Protein AF-A0A1V5VTD9-F1 (afdb_monomer_lite)

Foldseek 3Di:
DDPVVVVVVVVVVVVVVVVVPDDDDPPDPQQKAFAQEWEWAPPPLQFWFQDPPIDDDYDPVCLVPGIATAWQFWKWKDAVVDIDIWTQHKWDADPVRRTYGPSRDTDIDGAGQIKMATDADPQKDKSDPRIDTFGRDNGPDNPHRYDYIYIYRDDRDPTNDPPDVVVVVVVVVVVVVVVVVVVVVVVVVVVVD

Structure (mmCIF, N/CA/C/O backbone):
data_AF-A0A1V5VTD9-F1
#
_entry.id   AF-A0A1V5VTD9-F1
#
loop_
_atom_site.group_PDB
_atom_site.id
_atom_site.type_symbol
_atom_site.label_atom_id
_atom_site.label_alt_id
_atom_site.label_comp_id
_atom_site.label_asym_id
_atom_site.label_entity_id
_atom_site.label_seq_id
_atom_site.pdbx_PDB_ins_code
_atom_site.Cartn_x
_atom_site.Cartn_y
_atom_site.Cartn_z
_atom_site.occupancy
_atom_site.B_iso_or_equiv
_atom_site.auth_seq_id
_atom_site.auth_comp_id
_atom_site.auth_asym_id
_atom_site.auth_atom_id
_atom_site.pdbx_PDB_model_num
ATOM 1 N N . MET A 1 1 ? -21.792 22.660 38.853 1.00 54.62 1 MET A N 1
ATOM 2 C CA . MET A 1 1 ? -20.332 22.405 38.783 1.00 54.62 1 MET A CA 1
ATOM 3 C C . MET A 1 1 ? -19.612 23.713 39.060 1.00 54.62 1 MET A C 1
ATOM 5 O O . MET A 1 1 ? -20.058 24.726 38.541 1.00 54.62 1 MET A O 1
ATOM 9 N N . SER A 1 2 ? -18.575 23.732 39.905 1.00 71.00 2 SER A N 1
ATOM 10 C CA . SER A 1 2 ? -17.832 24.971 40.188 1.00 71.00 2 SER A CA 1
ATOM 11 C C . SER A 1 2 ? -17.018 25.408 38.962 1.00 71.00 2 SER A C 1
ATOM 13 O O . SER A 1 2 ? -16.536 24.563 38.205 1.00 71.00 2 SER A O 1
ATOM 15 N N . ARG A 1 3 ? -16.851 26.724 38.769 1.00 72.44 3 ARG A N 1
ATOM 16 C CA . ARG A 1 3 ? -16.114 27.342 37.644 1.00 72.44 3 ARG A CA 1
ATOM 17 C C . ARG A 1 3 ? -14.722 26.726 37.421 1.00 72.44 3 ARG A C 1
ATOM 19 O O . ARG A 1 3 ? -14.317 26.524 36.282 1.00 72.44 3 ARG A O 1
ATOM 26 N N . GLN A 1 4 ? -14.042 26.345 38.504 1.00 73.88 4 GLN A N 1
ATOM 27 C CA . GLN A 1 4 ? -12.740 25.667 38.477 1.00 73.88 4 GLN A CA 1
ATOM 28 C C . GLN A 1 4 ? -12.775 24.288 37.798 1.00 73.88 4 GLN A C 1
ATOM 30 O O . GLN A 1 4 ? -11.844 23.948 37.076 1.00 73.88 4 GLN A O 1
ATOM 35 N N . ARG A 1 5 ? -13.850 23.505 37.968 1.00 71.81 5 ARG A N 1
ATOM 36 C CA . ARG A 1 5 ? -13.971 22.173 37.345 1.00 71.81 5 ARG A CA 1
ATOM 37 C C . ARG A 1 5 ? -14.189 22.258 35.832 1.00 71.81 5 ARG A C 1
ATOM 39 O O . ARG A 1 5 ? -13.672 21.418 35.107 1.00 71.81 5 ARG A O 1
ATOM 46 N N . CYS A 1 6 ? -14.906 23.281 35.358 1.00 73.06 6 CYS A N 1
ATOM 47 C CA . CYS A 1 6 ? -15.047 23.550 33.921 1.00 73.06 6 CYS A CA 1
ATOM 48 C C . CYS A 1 6 ? -13.713 23.950 33.286 1.00 73.06 6 CYS A C 1
ATOM 50 O O . CYS A 1 6 ? -13.362 23.411 32.245 1.00 73.06 6 CYS A O 1
ATOM 52 N N . LEU A 1 7 ? -12.960 24.851 33.925 1.00 80.31 7 LEU A N 1
ATOM 53 C CA . LEU A 1 7 ? -11.652 25.296 33.434 1.00 80.31 7 LEU A CA 1
ATOM 54 C C . LEU A 1 7 ? -10.636 24.151 33.363 1.00 80.31 7 LEU A C 1
ATOM 56 O O . LEU A 1 7 ? -9.954 24.023 32.353 1.00 80.31 7 LEU A O 1
ATOM 60 N N . MET A 1 8 ? -10.583 23.279 34.378 1.00 77.06 8 MET A N 1
ATOM 61 C CA . MET A 1 8 ? -9.715 22.094 34.342 1.00 77.06 8 MET A CA 1
ATOM 62 C C . MET A 1 8 ? -10.086 21.132 33.211 1.00 77.06 8 MET A C 1
ATOM 64 O O . MET A 1 8 ? -9.195 20.647 32.524 1.00 77.06 8 MET A O 1
ATOM 68 N N . ALA A 1 9 ? -11.380 20.873 32.995 1.00 78.44 9 ALA A N 1
ATOM 69 C CA . ALA A 1 9 ? -11.832 19.992 31.918 1.00 78.44 9 ALA A CA 1
ATOM 70 C C . ALA A 1 9 ? -11.486 20.556 30.529 1.00 78.44 9 ALA A C 1
ATOM 72 O O . ALA A 1 9 ? -11.072 19.810 29.646 1.00 78.44 9 ALA A O 1
ATOM 73 N N . LEU A 1 10 ? -11.601 21.875 30.354 1.00 80.75 10 LEU A N 1
ATOM 74 C CA . LEU A 1 10 ? -11.268 22.563 29.106 1.00 80.75 10 LEU A CA 1
ATOM 75 C C . LEU A 1 10 ? -9.755 22.566 28.850 1.00 80.75 10 LEU A C 1
ATOM 77 O O . LEU A 1 10 ? -9.325 22.316 27.730 1.00 80.75 10 LEU A O 1
ATOM 81 N N . LEU A 1 11 ? -8.945 22.767 29.893 1.00 79.56 11 LEU A N 1
ATOM 82 C CA . LEU A 1 11 ? -7.487 22.683 29.800 1.00 79.56 11 LEU A CA 1
ATOM 83 C C . LEU A 1 11 ? -7.027 21.263 29.438 1.00 79.56 11 LEU A C 1
ATOM 85 O O . LEU A 1 11 ? -6.158 21.100 28.587 1.00 79.56 11 LEU A O 1
ATOM 89 N N . LEU A 1 12 ? -7.643 20.236 30.038 1.00 75.62 12 LEU A N 1
ATOM 90 C CA . LEU A 1 12 ? -7.364 18.834 29.715 1.00 75.62 12 LEU A CA 1
ATOM 91 C C . LEU A 1 12 ? -7.751 18.504 28.267 1.00 75.62 12 LEU A C 1
ATOM 93 O O . LEU A 1 12 ? -7.005 17.816 27.575 1.00 75.62 12 LEU A O 1
ATOM 97 N N . ALA A 1 13 ? -8.891 19.018 27.793 1.00 70.94 13 ALA A N 1
ATOM 98 C CA . ALA A 1 13 ? -9.328 18.860 26.408 1.00 70.94 13 ALA A CA 1
ATOM 99 C C . ALA A 1 13 ? -8.347 19.525 25.427 1.00 70.94 13 ALA A C 1
ATOM 101 O O . ALA A 1 13 ? -7.969 18.920 24.431 1.00 70.94 13 ALA A O 1
ATOM 102 N N . VAL A 1 14 ? -7.866 20.733 25.730 1.00 71.44 14 VAL A N 1
ATOM 103 C CA . VAL A 1 14 ? -6.877 21.436 24.894 1.00 71.44 14 VAL A CA 1
ATOM 104 C C . VAL A 1 14 ? -5.518 20.730 24.908 1.00 71.44 14 VAL A C 1
ATOM 106 O O . VAL A 1 14 ? -4.899 20.600 23.859 1.00 71.44 14 VAL A O 1
ATOM 109 N N . LEU A 1 15 ? -5.063 20.227 26.059 1.00 66.50 15 LEU A N 1
ATOM 110 C CA . LEU A 1 15 ? -3.808 19.472 26.164 1.00 66.50 15 LEU A CA 1
ATOM 111 C C . LEU A 1 15 ? -3.873 18.135 25.415 1.00 66.50 15 LEU A C 1
ATOM 113 O O . LEU A 1 15 ? -2.923 17.775 24.725 1.00 66.50 15 LEU A O 1
ATOM 117 N N . THR A 1 16 ? -4.999 17.425 25.499 1.00 60.50 16 THR A N 1
ATOM 118 C CA . THR A 1 16 ? -5.213 16.178 24.746 1.00 60.50 16 THR A CA 1
ATOM 119 C C . THR A 1 16 ? -5.312 16.436 23.242 1.00 60.50 16 THR A C 1
ATOM 121 O O . THR A 1 16 ? -4.669 15.729 22.472 1.00 60.50 16 THR A O 1
ATOM 124 N N . LEU A 1 17 ? -6.005 17.496 22.811 1.00 53.59 17 LEU A N 1
ATOM 125 C CA . LEU A 1 17 ? -6.015 17.947 21.412 1.00 53.59 17 LEU A CA 1
ATOM 126 C C . LEU A 1 17 ? -4.620 18.373 20.924 1.00 53.59 17 LEU A C 1
ATOM 128 O O . LEU A 1 17 ? -4.237 18.046 19.803 1.00 53.59 17 LEU A O 1
ATOM 132 N N . GLY A 1 18 ? -3.836 19.048 21.769 1.00 40.38 18 GLY A N 1
ATOM 133 C CA . GLY A 1 18 ? -2.465 19.461 21.464 1.00 40.38 18 GLY A CA 1
ATOM 134 C C . GLY A 1 18 ? -1.509 18.282 21.271 1.00 40.38 18 GLY A C 1
ATOM 135 O O . GLY A 1 18 ? -0.686 18.312 20.360 1.00 40.38 18 GLY A O 1
ATOM 136 N N . MET A 1 19 ? -1.659 17.211 22.059 1.00 45.47 19 MET A N 1
ATOM 137 C CA . MET A 1 19 ? -0.883 15.978 21.873 1.00 45.47 19 MET A CA 1
ATOM 138 C C . MET A 1 19 ? -1.268 15.208 20.602 1.00 45.47 19 MET A C 1
ATOM 140 O O . MET A 1 19 ? -0.422 14.525 20.038 1.00 45.47 19 MET A O 1
ATOM 144 N N . VAL A 1 20 ? -2.508 15.337 20.121 1.00 47.06 20 VAL A N 1
ATOM 145 C CA . VAL A 1 20 ? -2.945 14.736 18.846 1.00 47.06 20 VAL A CA 1
ATOM 146 C C . VAL A 1 20 ? -2.474 15.561 17.635 1.00 47.06 20 VAL A C 1
ATOM 148 O O . VAL A 1 20 ? -2.242 15.002 16.566 1.00 47.06 20 VAL A O 1
ATOM 151 N N . ALA A 1 21 ? -2.307 16.880 17.788 1.00 34.34 21 ALA A N 1
ATOM 152 C CA . ALA A 1 21 ? -1.931 17.789 16.700 1.00 34.34 21 ALA A CA 1
ATOM 153 C C . ALA A 1 21 ? -0.412 17.915 16.463 1.00 34.34 21 ALA A C 1
ATOM 155 O O . ALA A 1 21 ? 0.004 18.332 15.380 1.00 34.34 21 ALA A O 1
ATOM 156 N N . ALA A 1 22 ? 0.425 17.558 17.440 1.00 34.91 22 ALA A N 1
ATOM 157 C CA . ALA A 1 22 ? 1.877 17.579 17.290 1.00 34.91 22 ALA A CA 1
ATOM 158 C C . ALA A 1 22 ? 2.352 16.378 16.455 1.00 34.91 22 ALA A C 1
ATOM 160 O O . ALA A 1 22 ? 2.747 15.344 16.991 1.00 34.91 22 ALA A O 1
ATOM 161 N N . ARG A 1 23 ? 2.328 16.506 15.122 1.00 39.12 23 ARG A N 1
ATOM 162 C CA . ARG A 1 23 ? 3.116 15.611 14.262 1.00 39.12 23 ARG A CA 1
ATOM 163 C C . ARG A 1 23 ? 4.598 15.867 14.568 1.00 39.12 23 ARG A C 1
ATOM 165 O O . ARG A 1 23 ? 5.018 17.020 14.446 1.00 39.12 23 ARG A O 1
ATOM 172 N N . PRO A 1 24 ? 5.389 14.863 14.983 1.00 40.59 24 PRO A N 1
ATOM 173 C CA . PRO A 1 24 ? 6.825 15.060 15.116 1.00 40.59 24 PRO A CA 1
ATOM 174 C C . PRO A 1 24 ? 7.399 15.474 13.756 1.00 40.59 24 PRO A C 1
ATOM 176 O O . PRO A 1 24 ? 6.989 14.947 12.719 1.00 40.59 24 PRO A O 1
ATOM 179 N N . ALA A 1 25 ? 8.331 16.429 13.762 1.00 41.94 25 ALA A N 1
ATOM 180 C CA . ALA A 1 25 ? 9.182 16.673 12.606 1.00 41.94 25 ALA A CA 1
ATOM 181 C C . ALA A 1 25 ? 9.905 15.356 12.272 1.00 41.94 25 ALA A C 1
ATOM 183 O O . ALA A 1 25 ? 10.472 14.716 13.159 1.00 41.94 25 ALA A O 1
ATOM 184 N N . GLN A 1 26 ? 9.786 14.897 11.027 1.00 53.47 26 GLN A N 1
ATOM 185 C CA . GLN A 1 26 ? 10.330 13.616 10.575 1.00 53.47 26 GLN A CA 1
ATOM 186 C C . GLN A 1 26 ? 11.852 13.708 10.378 1.00 53.47 26 GLN A C 1
ATOM 188 O O . GLN A 1 26 ? 12.330 13.827 9.254 1.00 53.47 26 GLN A O 1
ATOM 193 N N . ASP A 1 27 ? 12.610 13.628 11.472 1.00 54.66 27 ASP A N 1
ATOM 194 C CA . ASP A 1 27 ? 14.067 13.447 11.451 1.00 54.66 27 ASP A CA 1
ATOM 195 C C . ASP A 1 27 ? 14.391 11.947 11.385 1.00 54.66 27 ASP A C 1
ATOM 197 O O . ASP A 1 27 ? 14.686 11.292 12.389 1.00 54.66 27 ASP A O 1
ATOM 201 N N . TRP A 1 28 ? 14.265 11.365 10.194 1.00 61.72 28 TRP A N 1
ATOM 202 C CA . TRP A 1 28 ? 14.593 9.958 9.977 1.00 61.72 28 TRP A CA 1
ATOM 203 C C . TRP A 1 28 ? 16.119 9.751 9.908 1.00 61.72 28 TRP A C 1
ATOM 205 O O . TRP A 1 28 ? 16.806 10.543 9.257 1.00 61.72 28 TRP A O 1
ATOM 215 N N . PRO A 1 29 ? 16.684 8.703 10.546 1.00 65.06 29 PRO A N 1
ATOM 216 C CA . PRO A 1 29 ? 18.105 8.393 10.418 1.00 65.06 29 PRO A CA 1
ATOM 217 C C . PRO A 1 29 ? 18.507 8.196 8.946 1.00 65.06 29 PRO A C 1
ATOM 219 O O . PRO A 1 29 ? 17.710 7.659 8.167 1.00 65.06 29 PRO A O 1
ATOM 222 N N . PRO A 1 30 ? 19.742 8.556 8.547 1.00 66.38 30 PRO A N 1
ATOM 223 C CA . PRO A 1 30 ? 20.251 8.238 7.216 1.00 66.38 30 PRO A CA 1
ATOM 224 C C . PRO A 1 30 ? 20.086 6.745 6.888 1.00 66.38 30 PRO A C 1
ATOM 226 O O . PRO A 1 30 ? 20.332 5.895 7.743 1.00 66.38 30 PRO A O 1
ATOM 229 N N . GLY A 1 31 ? 19.669 6.425 5.658 1.00 69.50 31 GLY A N 1
ATOM 230 C CA . GLY A 1 31 ? 19.434 5.040 5.221 1.00 69.50 31 GLY A CA 1
ATOM 231 C C . GLY A 1 31 ? 18.073 4.457 5.624 1.00 69.50 31 GLY A C 1
ATOM 232 O O . GLY A 1 31 ? 17.901 3.236 5.635 1.00 69.50 31 GLY A O 1
ATOM 233 N N . THR A 1 32 ? 17.106 5.313 5.968 1.00 73.31 32 THR A N 1
ATOM 234 C CA . THR A 1 32 ? 15.709 4.918 6.184 1.00 73.31 32 THR A CA 1
ATOM 235 C C . THR A 1 32 ? 14.772 5.648 5.225 1.00 73.31 32 THR A C 1
ATOM 237 O O . THR A 1 32 ? 15.043 6.777 4.816 1.00 73.31 32 THR A O 1
ATOM 240 N N . ALA A 1 33 ? 13.669 4.997 4.855 1.00 74.19 33 ALA A N 1
ATOM 241 C CA . ALA A 1 33 ? 12.637 5.575 4.002 1.00 74.19 33 ALA A CA 1
ATOM 242 C C . ALA A 1 33 ? 11.243 5.116 4.437 1.00 74.19 33 ALA A C 1
ATOM 244 O O . ALA A 1 33 ? 11.065 4.022 4.975 1.00 74.19 33 ALA A O 1
ATOM 245 N N . ILE A 1 34 ? 10.243 5.954 4.179 1.00 75.25 34 ILE A N 1
ATOM 246 C CA . ILE A 1 34 ? 8.836 5.579 4.331 1.00 75.25 34 ILE A CA 1
ATOM 247 C C . ILE A 1 34 ? 8.479 4.681 3.148 1.00 75.25 34 ILE A C 1
ATOM 249 O O . ILE A 1 34 ? 8.754 5.038 2.003 1.00 75.25 34 ILE A O 1
ATOM 253 N N . LEU A 1 35 ? 7.875 3.523 3.408 1.00 75.56 35 LEU A N 1
ATOM 254 C CA . LEU A 1 35 ? 7.275 2.709 2.354 1.00 75.56 35 LEU A CA 1
ATOM 255 C C . LEU A 1 35 ? 5.945 3.321 1.917 1.00 75.56 35 LEU A C 1
ATOM 257 O O . LEU A 1 35 ? 5.039 3.448 2.734 1.00 75.56 35 LEU A O 1
ATOM 261 N N . HIS A 1 36 ? 5.803 3.636 0.633 1.00 73.88 36 HIS A N 1
ATOM 262 C CA . HIS A 1 36 ? 4.548 4.127 0.073 1.00 73.88 36 HIS A CA 1
ATOM 263 C C . HIS A 1 36 ? 3.785 2.945 -0.529 1.00 73.88 36 HIS A C 1
ATOM 265 O O . HIS A 1 36 ? 4.191 2.346 -1.529 1.00 73.88 36 HIS A O 1
ATOM 271 N N . GLY A 1 37 ? 2.696 2.553 0.132 1.00 66.25 37 GLY A N 1
ATOM 272 C CA . GLY A 1 37 ? 1.822 1.473 -0.314 1.00 66.25 37 GLY A CA 1
ATOM 273 C C . GLY A 1 37 ? 0.630 2.031 -1.080 1.00 66.25 37 GLY A C 1
ATOM 274 O O . GLY A 1 37 ? -0.358 2.437 -0.467 1.00 66.25 37 GLY A O 1
ATOM 275 N N . PHE A 1 38 ? 0.699 2.022 -2.410 1.00 77.31 38 PHE A N 1
ATOM 276 C CA . PHE A 1 38 ? -0.421 2.423 -3.255 1.00 77.31 38 PHE A CA 1
ATOM 277 C C . PHE A 1 38 ? -1.273 1.208 -3.581 1.00 77.31 38 PHE A C 1
ATOM 279 O O . PHE A 1 38 ? -0.783 0.221 -4.127 1.00 77.31 38 PHE A O 1
ATOM 286 N N . VAL A 1 39 ? -2.564 1.286 -3.280 1.00 84.00 39 VAL A N 1
ATOM 287 C CA . VAL A 1 39 ? -3.538 0.300 -3.743 1.00 84.00 39 VAL A CA 1
ATOM 288 C C . VAL A 1 39 ? -4.579 1.048 -4.555 1.00 84.00 39 VAL A C 1
ATOM 290 O O . VAL A 1 39 ? -5.112 2.042 -4.071 1.00 84.00 39 VAL A O 1
ATOM 293 N N . PHE A 1 40 ? -4.861 0.614 -5.778 1.00 85.56 40 PHE A N 1
ATOM 294 C CA . PHE A 1 40 ? -5.779 1.305 -6.683 1.00 85.56 40 PHE A CA 1
ATOM 295 C C . PHE A 1 40 ? -6.867 0.381 -7.218 1.00 85.56 40 PHE A C 1
ATOM 297 O O . PHE A 1 40 ? -6.711 -0.842 -7.260 1.00 85.56 40 PHE A O 1
ATOM 304 N N . HIS A 1 41 ? -7.996 0.982 -7.593 1.00 87.56 41 HIS A N 1
ATOM 305 C CA . HIS A 1 41 ? -9.061 0.293 -8.300 1.00 87.56 41 HIS A CA 1
ATOM 306 C C . HIS A 1 41 ? -8.729 0.241 -9.777 1.00 87.56 41 HIS A C 1
ATOM 308 O O . HIS A 1 41 ? -8.903 1.221 -10.493 1.00 87.56 41 HIS A O 1
ATOM 314 N N . ASP A 1 42 ? -8.273 -0.929 -10.198 1.00 89.38 42 ASP A N 1
ATOM 315 C CA . ASP A 1 42 ? -7.961 -1.233 -11.579 1.00 89.38 42 ASP A CA 1
ATOM 316 C C . ASP A 1 42 ? -9.267 -1.509 -12.339 1.00 89.38 42 ASP A C 1
ATOM 318 O O . ASP A 1 42 ? -9.834 -2.613 -12.308 1.00 89.38 42 ASP A O 1
ATOM 322 N N . LEU A 1 43 ? -9.807 -0.450 -12.941 1.00 87.12 43 LEU A N 1
ATOM 323 C CA . LEU A 1 43 ? -11.115 -0.460 -13.588 1.00 87.12 43 LEU A CA 1
ATOM 324 C C . LEU A 1 43 ? -11.052 -1.190 -14.931 1.00 87.12 43 LEU A C 1
ATOM 326 O O . LEU A 1 43 ? -12.035 -1.825 -15.332 1.00 87.12 43 LEU A O 1
ATOM 330 N N . ASN A 1 44 ? -9.909 -1.112 -15.615 1.00 89.19 44 ASN A N 1
ATOM 331 C CA . ASN A 1 44 ? -9.703 -1.715 -16.929 1.00 89.19 44 ASN A CA 1
ATOM 332 C C . ASN A 1 44 ? -9.049 -3.117 -16.851 1.00 89.19 44 ASN A C 1
ATOM 334 O O . ASN A 1 44 ? -9.201 -3.911 -17.782 1.00 89.19 44 ASN A O 1
ATOM 338 N N . GLY A 1 45 ? -8.442 -3.471 -15.716 1.00 90.38 45 GLY A N 1
ATOM 339 C CA . GLY A 1 45 ? -7.808 -4.758 -15.440 1.00 90.38 45 GLY A CA 1
ATOM 340 C C . GLY A 1 45 ? -6.405 -4.917 -16.029 1.00 90.38 45 GLY A C 1
ATOM 341 O O . GLY A 1 45 ? -5.996 -6.059 -16.245 1.00 90.38 45 GLY A O 1
ATOM 342 N N . ASP A 1 46 ? -5.707 -3.829 -16.356 1.00 91.44 46 ASP A N 1
ATOM 343 C CA . ASP A 1 46 ? -4.405 -3.868 -17.033 1.00 91.44 46 ASP A CA 1
ATOM 344 C C . ASP A 1 46 ? -3.195 -3.859 -16.080 1.00 91.44 46 ASP A C 1
ATOM 346 O O . ASP A 1 46 ? -2.046 -3.950 -16.530 1.00 91.44 46 ASP A O 1
ATOM 350 N N . GLY A 1 47 ? -3.442 -3.788 -14.769 1.00 90.00 47 GLY A N 1
ATOM 351 C CA . GLY A 1 47 ? -2.416 -3.757 -13.733 1.00 90.00 47 GLY A CA 1
ATOM 352 C C . GLY A 1 47 ? -1.637 -2.443 -13.678 1.00 90.00 47 GLY A C 1
ATOM 353 O O . GLY A 1 47 ? -0.576 -2.395 -13.047 1.00 90.00 47 GLY A O 1
ATOM 354 N N . LYS A 1 48 ? -2.121 -1.380 -14.325 1.00 89.81 48 LYS A N 1
ATOM 355 C CA . LYS A 1 48 ? -1.503 -0.058 -14.321 1.00 89.81 48 LYS A CA 1
ATOM 356 C C . LYS A 1 48 ? -2.456 0.968 -13.752 1.00 89.81 48 LYS A C 1
ATOM 358 O O . LYS A 1 48 ? -3.631 0.998 -14.073 1.00 89.81 48 LYS A O 1
ATOM 363 N N . TRP A 1 49 ? -1.913 1.853 -12.931 1.00 86.25 49 TRP A N 1
ATOM 364 C CA . TRP A 1 49 ? -2.719 2.879 -12.300 1.00 86.25 49 TRP A CA 1
ATOM 365 C C . TRP A 1 49 ? -2.851 4.095 -13.214 1.00 86.25 49 TRP A C 1
ATOM 367 O O . TRP A 1 49 ? -1.878 4.827 -13.428 1.00 86.25 49 TRP A O 1
ATOM 377 N N . ASN A 1 50 ? -4.053 4.325 -13.740 1.00 87.12 50 ASN A N 1
ATOM 378 C CA . ASN A 1 50 ? -4.370 5.504 -14.547 1.00 87.12 50 ASN A CA 1
ATOM 379 C C . ASN A 1 50 ? -4.584 6.726 -13.637 1.00 87.12 50 ASN A C 1
ATOM 381 O O . ASN A 1 50 ? -5.711 7.136 -13.371 1.00 87.12 50 ASN A O 1
ATOM 385 N N . HIS A 1 51 ? -3.494 7.291 -13.116 1.00 81.62 51 HIS A N 1
ATOM 386 C CA . HIS A 1 51 ? -3.491 8.413 -12.170 1.00 81.62 51 HIS A CA 1
ATOM 387 C C . HIS A 1 51 ? -2.183 9.220 -12.289 1.00 81.62 51 HIS A C 1
ATOM 389 O O . HIS A 1 51 ? -1.170 8.630 -12.664 1.00 81.62 51 HIS A O 1
ATOM 395 N N . PRO A 1 52 ? -2.135 10.530 -11.961 1.00 77.81 52 PRO A N 1
ATOM 396 C CA . PRO A 1 52 ? -0.915 11.345 -12.075 1.00 77.81 52 PRO A CA 1
ATOM 397 C C . PRO A 1 52 ? 0.342 10.772 -11.406 1.00 77.81 52 PRO A C 1
ATOM 399 O O . PRO A 1 52 ? 1.448 11.025 -11.870 1.00 77.81 52 PRO A O 1
ATOM 402 N N . ASN A 1 53 ? 0.163 9.978 -10.348 1.00 73.62 53 ASN A N 1
ATOM 403 C CA . ASN A 1 53 ? 1.243 9.306 -9.610 1.00 73.62 53 ASN A CA 1
ATOM 404 C C . ASN A 1 53 ? 1.412 7.820 -9.994 1.00 73.62 53 ASN A C 1
ATOM 406 O O . ASN A 1 53 ? 2.145 7.088 -9.334 1.00 73.62 53 ASN A O 1
ATOM 410 N N . GLY A 1 54 ? 0.674 7.351 -10.999 1.00 77.19 54 GLY A N 1
ATOM 411 C CA . GLY A 1 54 ? 0.637 5.964 -11.441 1.00 77.19 54 GLY A CA 1
ATOM 412 C C . GLY A 1 54 ? 1.547 5.674 -12.635 1.00 77.19 54 GLY A C 1
ATOM 413 O O . GLY A 1 54 ? 2.265 6.532 -13.142 1.00 77.19 54 GLY A O 1
ATOM 414 N N . ASN A 1 55 ? 1.513 4.422 -13.088 1.00 80.38 55 ASN A N 1
ATOM 415 C CA . ASN A 1 55 ? 2.289 3.900 -14.219 1.00 80.38 55 ASN A CA 1
ATOM 416 C C . ASN A 1 55 ? 1.432 3.633 -15.476 1.00 80.38 55 ASN A C 1
ATOM 418 O O . ASN A 1 55 ? 1.926 3.057 -16.451 1.00 80.38 55 ASN A O 1
ATOM 422 N N . GLY A 1 56 ? 0.148 3.997 -15.440 1.00 82.12 56 GLY A N 1
ATOM 423 C CA . GLY A 1 56 ? -0.800 3.845 -16.541 1.00 82.12 56 GLY A CA 1
ATOM 424 C C . GLY A 1 56 ? -0.890 5.077 -17.445 1.00 82.12 56 GLY A C 1
ATOM 425 O O . GLY A 1 56 ? -0.388 6.149 -17.101 1.00 82.12 56 GLY A O 1
ATOM 426 N N . PRO A 1 57 ? -1.499 4.948 -18.636 1.00 83.25 57 PRO A N 1
ATOM 427 C CA . PRO A 1 57 ? -1.815 6.095 -19.480 1.00 83.25 57 PRO A CA 1
ATOM 428 C C . PRO A 1 57 ? -2.763 7.066 -18.761 1.00 83.25 57 PRO A C 1
ATOM 430 O O . PRO A 1 57 ? -3.857 6.697 -18.346 1.00 83.25 57 PRO A O 1
ATOM 433 N N . ILE A 1 58 ? -2.369 8.339 -18.669 1.00 82.69 58 ILE A N 1
ATOM 434 C CA . ILE A 1 58 ? -3.194 9.384 -18.054 1.00 82.69 58 ILE A CA 1
ATOM 435 C C . ILE A 1 58 ? -3.622 10.442 -19.062 1.00 82.69 58 ILE A C 1
ATOM 437 O O . ILE A 1 58 ? -2.862 10.835 -19.947 1.00 82.69 58 ILE A O 1
ATOM 441 N N . ALA A 1 59 ? -4.834 10.958 -18.870 1.00 82.62 59 ALA A N 1
ATOM 442 C CA . ALA A 1 59 ? -5.272 12.231 -19.422 1.00 82.62 59 ALA A CA 1
ATOM 443 C C . ALA A 1 59 ? -5.309 13.257 -18.271 1.00 82.62 59 ALA A C 1
ATOM 445 O O . ALA A 1 59 ? -6.285 13.287 -17.519 1.00 82.62 59 ALA A O 1
ATOM 446 N N . PRO A 1 60 ? -4.268 14.097 -18.090 1.00 76.69 60 PRO A N 1
ATOM 447 C CA . PRO A 1 60 ? -4.178 15.015 -16.946 1.00 76.69 60 PRO A CA 1
ATOM 448 C C . PRO A 1 60 ? -5.316 16.041 -16.880 1.00 76.69 60 PRO A C 1
ATOM 450 O O . PRO A 1 60 ? -5.612 16.585 -15.826 1.00 76.69 60 PRO A O 1
ATOM 453 N N . THR A 1 61 ? -5.963 16.308 -18.012 1.00 80.25 61 THR A N 1
ATOM 454 C CA . THR A 1 61 ? -7.086 17.244 -18.130 1.00 80.25 61 THR A CA 1
ATOM 455 C C . THR A 1 61 ? -8.449 16.604 -17.860 1.00 80.25 61 THR A C 1
ATOM 457 O O . THR A 1 61 ? -9.460 17.290 -17.983 1.00 80.25 61 THR A O 1
ATOM 460 N N . LYS A 1 62 ? -8.489 15.305 -17.534 1.00 79.25 62 LYS A N 1
ATOM 461 C CA . LYS A 1 62 ? -9.716 14.521 -17.338 1.00 79.25 62 LYS A CA 1
ATOM 462 C C . LYS A 1 62 ? -9.679 13.727 -16.027 1.00 79.25 62 LYS A C 1
ATOM 464 O O . LYS A 1 62 ? -9.547 12.498 -16.068 1.00 79.25 62 LYS A O 1
ATOM 469 N N . PRO A 1 63 ? -9.748 14.398 -14.864 1.00 76.56 63 PRO A N 1
ATOM 470 C CA . PRO A 1 63 ? -9.684 13.741 -13.557 1.00 76.56 63 PRO A CA 1
ATOM 471 C C . PRO A 1 63 ? -10.796 12.709 -13.327 1.00 76.56 63 PRO A C 1
ATOM 473 O O . PRO A 1 63 ? -10.593 11.728 -12.619 1.00 76.56 63 PRO A O 1
ATOM 476 N N . GLU A 1 64 ? -11.939 12.849 -13.998 1.00 76.00 64 GLU A N 1
ATOM 477 C CA . GLU A 1 64 ? -13.046 11.890 -13.975 1.00 76.00 64 GLU A CA 1
ATOM 478 C C . GLU A 1 64 ? -12.703 10.518 -14.577 1.00 76.00 64 GLU A C 1
ATOM 480 O O . GLU A 1 64 ? -13.425 9.546 -14.358 1.00 76.00 64 GLU A O 1
ATOM 485 N N . THR A 1 65 ? -11.617 10.437 -15.351 1.00 77.56 65 THR A N 1
ATOM 486 C CA . THR A 1 65 ? -11.119 9.186 -15.942 1.00 77.56 65 THR A CA 1
ATOM 487 C C . THR A 1 65 ? -10.041 8.517 -15.101 1.00 77.56 65 THR A C 1
ATOM 489 O O . THR A 1 65 ? -9.589 7.428 -15.453 1.00 77.56 65 THR A O 1
ATOM 492 N N . TRP A 1 66 ? -9.612 9.158 -14.012 1.00 83.50 66 TRP A N 1
ATOM 493 C CA . TRP A 1 66 ? -8.559 8.620 -13.169 1.00 83.50 66 TRP A CA 1
ATOM 494 C C . TRP A 1 66 ? -9.082 7.495 -12.289 1.00 83.50 66 TRP A C 1
ATOM 496 O O . TRP A 1 66 ? -10.209 7.514 -11.787 1.00 83.50 66 TRP A O 1
ATOM 506 N N . GLU A 1 67 ? -8.225 6.510 -12.073 1.00 85.25 67 GLU A N 1
ATOM 507 C CA . GLU A 1 67 ? -8.542 5.37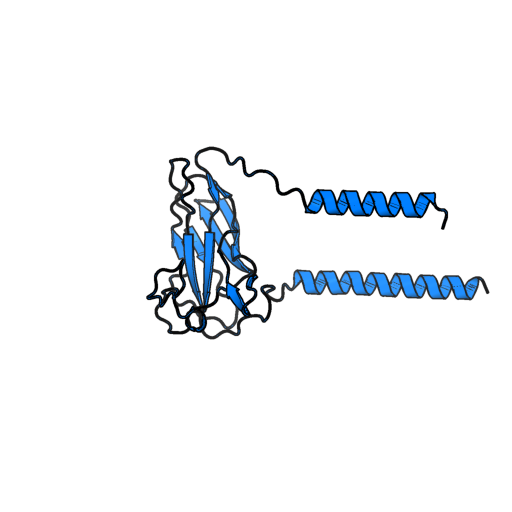7 -11.225 1.00 85.25 67 GLU A CA 1
ATOM 508 C C . GLU A 1 67 ? -8.382 5.738 -9.746 1.00 85.25 67 GLU A C 1
ATOM 510 O O . GLU A 1 67 ? -7.341 6.261 -9.334 1.00 85.25 67 GLU A O 1
ATOM 515 N N . PRO A 1 68 ? -9.397 5.459 -8.913 1.00 81.12 68 PRO A N 1
ATOM 516 C CA . PRO A 1 68 ? -9.360 5.825 -7.508 1.00 81.12 68 PRO A CA 1
ATOM 517 C C . PRO A 1 68 ? -8.444 4.898 -6.701 1.00 81.12 68 PRO A C 1
ATOM 519 O O . PRO A 1 68 ? -8.336 3.703 -6.972 1.00 81.12 68 PRO A O 1
ATOM 522 N N . GLY A 1 69 ? -7.852 5.439 -5.636 1.00 79.06 69 GLY A N 1
ATOM 523 C CA . GLY A 1 69 ? -7.122 4.661 -4.632 1.00 79.06 69 GLY A CA 1
ATOM 524 C C . GLY A 1 69 ? -8.042 3.929 -3.641 1.00 79.06 69 GLY A C 1
ATOM 525 O O . GLY A 1 69 ? -9.123 4.416 -3.291 1.00 79.06 69 GLY A O 1
ATOM 526 N N . PHE A 1 70 ? -7.589 2.782 -3.135 1.00 77.44 70 PHE A N 1
ATOM 527 C CA . PHE A 1 70 ? -8.127 2.123 -1.948 1.00 77.44 70 PHE A CA 1
ATOM 528 C C . PHE A 1 70 ? -7.339 2.537 -0.713 1.00 77.44 70 PHE A C 1
ATOM 530 O O . PHE A 1 70 ? -6.117 2.401 -0.673 1.00 77.44 70 PHE A O 1
ATOM 537 N N . GLY A 1 71 ? -8.060 2.949 0.328 1.00 75.06 71 GLY A N 1
ATOM 538 C CA . GLY A 1 71 ? -7.471 3.166 1.642 1.00 75.06 71 GLY A CA 1
ATOM 539 C C . GLY A 1 71 ? -7.731 2.039 2.619 1.00 75.06 71 GLY A C 1
ATOM 540 O O . GLY A 1 71 ? -8.707 1.305 2.472 1.00 75.06 71 GLY A O 1
ATOM 541 N N . GLY A 1 72 ? -6.855 1.918 3.615 1.00 72.38 72 GLY A N 1
ATOM 542 C CA . GLY A 1 72 ? -6.964 0.942 4.695 1.00 72.38 72 GLY A CA 1
ATOM 543 C C . GLY A 1 72 ? -6.710 -0.505 4.272 1.00 72.38 72 GLY A C 1
ATOM 544 O O . GLY A 1 72 ? -7.094 -1.419 5.000 1.00 72.38 72 GLY A O 1
ATOM 545 N N . VAL A 1 73 ? -6.093 -0.736 3.111 1.00 80.12 73 VAL A N 1
ATOM 546 C CA . VAL A 1 73 ? -5.779 -2.085 2.631 1.00 80.12 73 VAL A CA 1
ATOM 547 C C . VAL A 1 73 ? -4.497 -2.571 3.286 1.00 80.12 73 VAL A C 1
ATOM 549 O O . VAL A 1 73 ? -3.460 -1.920 3.212 1.00 80.12 73 VAL A O 1
ATOM 552 N N . TYR A 1 74 ? -4.587 -3.724 3.936 1.00 83.38 74 TYR A N 1
ATOM 553 C CA . TYR A 1 74 ? -3.506 -4.328 4.703 1.00 83.38 74 TYR A CA 1
ATOM 554 C C . TYR A 1 74 ? -2.419 -4.942 3.801 1.00 83.38 74 TYR A C 1
ATOM 556 O O . TYR A 1 74 ? -2.709 -5.669 2.848 1.00 83.38 74 TYR A O 1
ATOM 564 N N . PHE A 1 75 ? -1.155 -4.691 4.143 1.00 86.06 75 PHE A N 1
ATOM 565 C CA . PHE A 1 75 ? 0.017 -5.338 3.556 1.00 86.06 75 PHE A CA 1
ATOM 566 C C . PHE A 1 75 ? 1.069 -5.651 4.631 1.00 86.06 75 PHE A C 1
ATOM 568 O O . PHE A 1 75 ? 1.094 -5.053 5.708 1.00 86.06 75 PHE A O 1
ATOM 575 N N . THR A 1 76 ? 1.973 -6.579 4.332 1.00 89.12 76 THR A N 1
ATOM 576 C CA . THR A 1 76 ? 3.143 -6.885 5.169 1.00 89.12 76 THR A CA 1
ATOM 577 C C . THR A 1 76 ? 4.422 -6.624 4.402 1.00 89.12 76 THR A C 1
ATOM 579 O O . THR A 1 76 ? 4.539 -7.077 3.269 1.00 89.12 76 THR A O 1
ATOM 582 N N . ALA A 1 77 ? 5.391 -5.949 5.012 1.00 87.75 77 ALA A N 1
ATOM 583 C CA . ALA A 1 77 ? 6.743 -5.833 4.478 1.00 87.75 77 ALA A CA 1
ATOM 584 C C . ALA A 1 77 ? 7.685 -6.715 5.303 1.00 87.75 77 ALA A C 1
ATOM 586 O O . ALA A 1 77 ? 7.732 -6.577 6.524 1.00 87.75 77 ALA A O 1
ATOM 587 N N . SER A 1 78 ? 8.420 -7.613 4.648 1.00 90.00 78 SER A N 1
ATOM 588 C CA . SER A 1 78 ? 9.337 -8.556 5.296 1.00 90.00 78 SER A CA 1
ATOM 589 C C . SER A 1 78 ? 10.762 -8.466 4.752 1.00 90.00 78 SER A C 1
ATOM 591 O O . SER A 1 78 ? 10.969 -8.306 3.547 1.00 90.00 78 SER A O 1
ATOM 593 N N . CYS A 1 79 ? 11.732 -8.630 5.645 1.00 88.62 79 CYS A N 1
ATOM 594 C CA . CYS A 1 79 ? 13.172 -8.621 5.413 1.00 88.62 79 CYS A CA 1
ATOM 595 C C . CYS A 1 79 ? 13.787 -9.731 6.285 1.00 88.62 79 CYS A C 1
ATOM 597 O O . CYS A 1 79 ? 13.876 -9.588 7.505 1.00 88.62 79 CYS A O 1
ATOM 599 N N . GLY A 1 80 ? 14.159 -10.866 5.681 1.00 87.56 80 GLY A N 1
ATOM 600 C CA . GLY A 1 80 ? 14.558 -12.059 6.441 1.00 87.56 80 GLY A CA 1
ATOM 601 C C . GLY A 1 80 ? 13.459 -12.498 7.418 1.00 87.56 80 GLY A C 1
ATOM 602 O O . GLY A 1 80 ? 12.304 -12.636 7.020 1.00 87.56 80 GLY A O 1
ATOM 603 N N . ASP A 1 81 ? 13.816 -12.658 8.694 1.00 88.00 81 ASP A N 1
ATOM 604 C CA . ASP A 1 81 ? 12.884 -13.028 9.773 1.00 88.00 81 ASP A CA 1
ATOM 605 C C . ASP A 1 81 ? 12.081 -11.837 10.330 1.00 88.00 81 ASP A C 1
ATOM 607 O O . ASP A 1 81 ? 11.176 -12.012 11.148 1.00 88.00 81 ASP A O 1
ATOM 611 N N . PHE A 1 82 ? 12.401 -10.609 9.912 1.00 85.31 82 PHE A N 1
ATOM 612 C CA . PHE A 1 82 ? 11.705 -9.412 10.363 1.00 85.31 82 PHE A CA 1
ATOM 613 C C . PHE A 1 82 ? 10.518 -9.093 9.450 1.00 85.31 82 PHE A C 1
ATOM 615 O O . PHE A 1 82 ? 10.634 -9.113 8.224 1.00 85.31 82 PHE A O 1
ATOM 622 N N . SER A 1 83 ? 9.373 -8.752 10.043 1.00 86.81 83 SER A N 1
ATOM 623 C CA . SER A 1 83 ? 8.166 -8.366 9.311 1.00 86.81 83 SER A CA 1
ATOM 624 C C . SER A 1 83 ? 7.432 -7.240 10.024 1.00 86.81 83 SER A C 1
ATOM 626 O O . SER A 1 83 ? 7.278 -7.257 11.244 1.00 86.81 83 SER A O 1
ATOM 628 N N . VAL A 1 84 ? 6.915 -6.292 9.247 1.00 85.44 84 VAL A N 1
ATOM 629 C CA . VAL A 1 84 ? 6.071 -5.194 9.723 1.00 85.44 84 VAL A CA 1
ATOM 630 C C . VAL A 1 84 ? 4.762 -5.148 8.956 1.00 85.44 84 VAL A C 1
ATOM 632 O O . VAL A 1 84 ? 4.682 -5.494 7.777 1.00 85.44 84 VAL A O 1
ATOM 635 N N . VAL A 1 85 ? 3.722 -4.708 9.652 1.00 83.12 85 VAL A N 1
ATOM 636 C CA . VAL A 1 85 ? 2.387 -4.507 9.098 1.00 83.12 85 VAL A CA 1
ATOM 637 C C . VAL A 1 85 ? 2.244 -3.053 8.663 1.00 83.12 85 VAL A C 1
ATOM 639 O O . VAL A 1 85 ? 2.598 -2.143 9.412 1.00 83.12 85 VAL A O 1
ATOM 642 N N . GLY A 1 86 ? 1.696 -2.842 7.470 1.00 77.69 86 GLY A N 1
ATOM 643 C CA . GLY A 1 86 ? 1.298 -1.535 6.966 1.00 77.69 86 GLY A CA 1
ATOM 644 C C . GLY A 1 86 ? -0.117 -1.555 6.397 1.00 77.69 86 GLY A C 1
ATOM 645 O O . GLY A 1 86 ? -0.723 -2.611 6.201 1.00 77.69 86 GLY A O 1
ATOM 646 N N . TYR A 1 87 ? -0.646 -0.362 6.152 1.00 78.06 87 TYR A N 1
ATOM 647 C CA . TYR A 1 87 ? -1.948 -0.161 5.528 1.00 78.06 87 TYR A CA 1
ATOM 648 C C . TYR A 1 87 ? -1.824 0.912 4.458 1.00 78.06 87 TYR A C 1
ATOM 650 O O . TYR A 1 87 ? -1.091 1.879 4.657 1.00 78.06 87 TYR A O 1
ATOM 658 N N . SER A 1 88 ? -2.547 0.759 3.348 1.00 75.94 88 SER A N 1
ATOM 659 C CA . SER A 1 88 ? -2.667 1.836 2.369 1.00 75.94 88 SER A CA 1
ATOM 660 C C . SER A 1 88 ? -3.338 3.052 3.008 1.00 75.94 88 SER A C 1
ATOM 662 O O . SER A 1 88 ? -4.205 2.919 3.881 1.00 75.94 88 SER A O 1
ATOM 664 N N . GLU A 1 89 ? -2.926 4.244 2.589 1.00 69.81 89 GLU A N 1
ATOM 665 C CA . GLU A 1 89 ? -3.424 5.496 3.154 1.00 69.81 89 GLU A CA 1
ATOM 666 C C . GLU A 1 89 ? -4.956 5.596 3.081 1.00 69.81 89 GLU A C 1
ATOM 668 O O . GLU A 1 89 ? -5.534 5.240 2.054 1.00 69.81 89 GLU A O 1
ATOM 673 N N . PRO A 1 90 ? -5.637 6.127 4.117 1.00 65.25 90 PRO A N 1
ATOM 674 C CA . PRO A 1 90 ? -7.062 6.416 4.046 1.00 65.25 90 PRO A CA 1
ATOM 675 C C . PRO A 1 90 ? -7.446 7.185 2.775 1.00 65.25 90 PRO A C 1
ATOM 677 O O . PRO A 1 90 ? -6.899 8.240 2.466 1.00 65.25 90 PRO A O 1
ATOM 680 N N . ARG A 1 91 ? -8.455 6.677 2.065 1.00 66.44 91 ARG A N 1
ATOM 681 C CA . ARG A 1 91 ? -9.032 7.347 0.896 1.00 66.44 91 ARG A CA 1
ATOM 682 C C . ARG A 1 91 ? -9.536 8.735 1.304 1.00 66.44 91 ARG A C 1
ATOM 684 O O . ARG A 1 91 ? -10.470 8.832 2.106 1.00 66.44 91 ARG A O 1
ATOM 691 N N . SER A 1 92 ? -8.939 9.765 0.720 1.00 63.47 92 SER A N 1
ATOM 692 C CA . SER A 1 92 ? -9.334 11.166 0.851 1.00 63.47 92 SER A CA 1
ATOM 693 C C . SER A 1 92 ? -10.179 11.591 -0.348 1.00 63.47 92 SER A C 1
ATOM 695 O O . SER A 1 92 ? -10.175 10.926 -1.386 1.00 63.47 92 SER A O 1
ATOM 697 N N . VAL A 1 93 ? -10.947 12.668 -0.187 1.00 65.31 93 VAL A N 1
ATOM 698 C CA . VAL A 1 93 ? -11.790 13.249 -1.240 1.00 65.31 93 VAL A CA 1
ATOM 699 C C . VAL A 1 93 ? -11.408 14.719 -1.388 1.00 65.31 93 VAL A C 1
ATOM 701 O O . VAL A 1 93 ? -11.339 15.413 -0.374 1.00 65.31 93 VAL A O 1
ATOM 704 N N . ASP A 1 94 ? -11.124 15.180 -2.609 1.00 58.00 94 ASP A N 1
ATOM 705 C CA . ASP A 1 94 ? -10.862 16.602 -2.867 1.00 58.00 94 ASP A CA 1
ATOM 706 C C . ASP A 1 94 ? -12.164 17.426 -2.870 1.00 58.00 94 ASP A C 1
ATOM 708 O O . ASP A 1 94 ? -13.275 16.905 -2.738 1.00 58.00 94 ASP A O 1
ATOM 712 N N . GLU A 1 95 ? -12.026 18.742 -3.032 1.00 46.88 95 GLU A N 1
ATOM 713 C CA . GLU A 1 95 ? -13.151 19.681 -3.124 1.00 46.88 95 GLU A CA 1
ATOM 714 C C . GLU A 1 95 ? -14.078 19.433 -4.333 1.00 46.88 95 GLU A C 1
ATOM 716 O O . GLU A 1 95 ? -15.207 19.925 -4.351 1.00 46.88 95 GLU A O 1
ATOM 721 N N . TYR A 1 96 ? -13.637 18.633 -5.309 1.00 54.28 96 TYR A N 1
ATOM 722 C CA . TYR A 1 96 ? -14.372 18.279 -6.524 1.00 54.28 96 TYR A CA 1
ATOM 723 C C . TYR A 1 96 ? -15.010 16.882 -6.452 1.00 54.28 96 TYR A C 1
ATOM 725 O O . TYR A 1 96 ? -15.690 16.463 -7.388 1.00 54.28 96 TYR A O 1
ATOM 733 N N . GLY A 1 97 ? -14.846 16.162 -5.336 1.00 53.59 97 GLY A N 1
ATOM 734 C CA . GLY A 1 97 ? -15.406 14.826 -5.143 1.00 53.59 97 GLY A CA 1
ATOM 735 C C . GLY A 1 97 ? -14.543 13.689 -5.700 1.00 53.59 97 GLY A C 1
ATOM 736 O O . GLY A 1 97 ? -14.966 12.529 -5.636 1.00 53.59 97 GLY A O 1
ATOM 737 N N . HIS A 1 98 ? -13.345 13.975 -6.218 1.00 56.22 98 HIS A N 1
ATOM 738 C CA . HIS A 1 98 ? -12.413 12.941 -6.656 1.00 56.22 98 HIS A CA 1
ATOM 739 C C . HIS A 1 98 ? -11.763 12.289 -5.452 1.00 56.22 98 HIS A C 1
ATOM 741 O O . HIS A 1 98 ? -11.402 12.945 -4.476 1.00 56.22 98 HIS A O 1
ATOM 747 N N . THR A 1 99 ? -11.591 10.975 -5.528 1.00 60.81 99 THR A N 1
ATOM 748 C CA . THR A 1 99 ? -11.029 10.224 -4.416 1.00 60.81 99 THR A CA 1
ATOM 749 C C . THR A 1 99 ? -9.642 9.718 -4.722 1.00 60.81 99 THR A C 1
ATOM 751 O O . THR A 1 99 ? -9.455 9.013 -5.714 1.00 60.81 99 THR A O 1
ATOM 754 N N . PHE A 1 100 ? -8.713 9.982 -3.821 1.00 58.91 100 PHE A N 1
ATOM 755 C CA . PHE A 1 100 ? -7.322 9.598 -3.972 1.00 58.91 100 PHE A CA 1
ATOM 756 C C . PHE A 1 100 ? -6.783 9.037 -2.655 1.00 58.91 100 PHE A C 1
ATOM 758 O O . PHE A 1 100 ? -7.266 9.350 -1.566 1.00 58.91 100 PHE A O 1
ATOM 765 N N . ALA A 1 101 ? -5.791 8.169 -2.784 1.00 60.19 101 ALA A N 1
ATOM 766 C CA . ALA A 1 101 ? -4.857 7.828 -1.726 1.00 60.19 101 ALA A CA 1
ATOM 767 C C . ALA A 1 101 ? -3.500 8.289 -2.273 1.00 60.19 101 ALA A C 1
ATOM 769 O O . ALA A 1 101 ? -3.081 7.808 -3.329 1.00 60.19 101 ALA A O 1
ATOM 770 N N . THR A 1 102 ? -2.877 9.289 -1.648 1.00 56.28 102 THR A N 1
ATOM 771 C CA . THR A 1 102 ? -1.556 9.805 -2.040 1.00 56.28 102 THR A CA 1
ATOM 772 C C . THR A 1 102 ? -0.437 8.817 -1.728 1.00 56.28 102 THR A C 1
ATOM 774 O O . THR A 1 102 ? 0.666 8.992 -2.229 1.00 56.28 102 THR A O 1
ATOM 777 N N . GLY A 1 103 ? -0.730 7.757 -0.965 1.00 57.84 103 GLY A N 1
ATOM 778 C CA . GLY A 1 103 ? 0.191 6.667 -0.660 1.00 57.84 103 GLY A CA 1
ATOM 779 C C . GLY A 1 103 ? 1.272 7.061 0.337 1.00 57.84 103 GLY A C 1
ATOM 780 O O . GLY A 1 103 ? 2.206 6.292 0.529 1.00 57.84 103 GLY A O 1
ATOM 781 N N . ASP A 1 104 ? 1.133 8.210 1.003 1.00 54.66 104 ASP A N 1
ATOM 782 C CA . ASP A 1 104 ? 2.166 8.813 1.859 1.00 54.66 104 ASP A CA 1
ATOM 783 C C . ASP A 1 104 ? 2.306 8.166 3.246 1.00 54.66 104 ASP A C 1
ATOM 785 O O . ASP A 1 104 ? 2.999 8.677 4.129 1.00 54.66 104 ASP A O 1
ATOM 789 N N . PHE A 1 105 ? 1.640 7.031 3.459 1.00 61.00 105 PHE A N 1
ATOM 790 C CA . PHE A 1 105 ? 1.608 6.338 4.736 1.00 61.00 105 PHE A CA 1
ATOM 791 C C . PHE A 1 105 ? 2.074 4.893 4.588 1.00 61.00 105 PHE A C 1
ATOM 793 O O . PHE A 1 105 ? 1.470 4.080 3.890 1.00 61.00 105 PHE A O 1
ATOM 800 N N . GLY A 1 106 ? 3.118 4.565 5.339 1.00 66.25 106 GLY A N 1
ATOM 801 C CA . GLY A 1 106 ? 3.568 3.205 5.575 1.00 66.25 106 GLY A CA 1
ATOM 802 C C . GLY A 1 106 ? 4.660 3.171 6.640 1.00 66.25 106 GLY A C 1
ATOM 803 O O . GLY A 1 106 ? 5.035 4.215 7.185 1.00 66.25 106 GLY A O 1
ATOM 804 N N . PRO A 1 107 ? 5.137 1.972 7.007 1.00 71.19 107 PRO A N 1
ATOM 805 C CA . PRO A 1 107 ? 6.202 1.842 7.986 1.00 71.19 107 PRO A CA 1
ATOM 806 C C . PRO A 1 107 ? 7.481 2.505 7.471 1.00 71.19 107 PRO A C 1
ATOM 808 O O . PRO A 1 107 ? 7.768 2.497 6.272 1.00 71.19 107 PRO A O 1
ATOM 811 N N . VAL A 1 108 ? 8.266 3.045 8.398 1.00 76.56 108 VAL A N 1
ATOM 812 C CA . VAL A 1 108 ? 9.635 3.457 8.095 1.00 76.56 108 VAL A CA 1
ATOM 813 C C . VAL A 1 108 ? 10.521 2.233 8.118 1.00 76.56 108 VAL A C 1
ATOM 815 O O . VAL A 1 108 ? 10.550 1.488 9.097 1.00 76.56 108 VAL A O 1
ATOM 818 N N . LEU A 1 109 ? 11.215 2.026 7.011 1.00 78.00 109 LEU A N 1
ATOM 819 C CA . LEU A 1 109 ? 12.032 0.860 6.755 1.00 78.00 109 LEU A CA 1
ATOM 820 C C . LEU A 1 109 ? 13.496 1.292 6.608 1.00 78.00 109 LEU A C 1
ATOM 822 O O . LEU A 1 109 ? 13.789 2.330 6.017 1.00 78.00 109 LEU A O 1
ATOM 826 N N . SER A 1 110 ? 14.417 0.495 7.143 1.00 79.19 110 SER A N 1
ATOM 827 C CA . SER A 1 110 ? 15.864 0.625 6.925 1.00 79.19 110 SER A CA 1
ATOM 828 C C . SER A 1 110 ? 16.308 -0.185 5.710 1.00 79.19 110 SER A C 1
ATOM 830 O O . SER A 1 110 ? 15.624 -1.141 5.349 1.00 79.19 110 SER A O 1
ATOM 832 N N . ALA A 1 111 ? 17.461 0.132 5.120 1.00 78.75 111 ALA A N 1
ATOM 833 C CA . ALA A 1 111 ? 18.032 -0.617 3.996 1.00 78.75 111 ALA A CA 1
ATOM 834 C C . ALA A 1 111 ? 17.985 -2.153 4.198 1.00 78.75 111 ALA A C 1
ATOM 836 O O . ALA A 1 111 ? 18.546 -2.684 5.158 1.00 78.75 111 ALA A O 1
ATOM 837 N N . CYS A 1 112 ? 17.258 -2.849 3.313 1.00 78.94 112 CYS A N 1
ATOM 838 C CA . CYS A 1 112 ? 17.158 -4.311 3.218 1.00 78.94 112 CYS A CA 1
ATOM 839 C C . CYS A 1 112 ? 16.461 -4.727 1.902 1.00 78.94 112 CYS A C 1
ATOM 841 O O . CYS A 1 112 ? 15.797 -3.911 1.262 1.00 78.94 112 CYS A O 1
ATOM 843 N N . ASP A 1 113 ? 16.529 -6.013 1.542 1.00 84.81 113 ASP A N 1
ATOM 844 C CA . ASP A 1 113 ? 15.800 -6.651 0.435 1.00 84.81 113 ASP A CA 1
ATOM 845 C C . ASP A 1 113 ? 14.307 -6.885 0.739 1.00 84.81 113 ASP A C 1
ATOM 847 O O . ASP A 1 113 ? 13.788 -8.013 0.679 1.00 84.81 113 ASP A O 1
ATOM 851 N N . TRP A 1 114 ? 13.595 -5.807 1.062 1.00 86.81 114 TRP A N 1
ATOM 852 C CA . TRP A 1 114 ? 12.195 -5.858 1.466 1.00 86.81 114 TRP A CA 1
ATOM 853 C C . TRP A 1 114 ? 11.295 -6.497 0.417 1.00 86.81 114 TRP A C 1
ATOM 855 O O . TRP A 1 114 ? 11.316 -6.161 -0.769 1.00 86.81 114 TRP A O 1
ATOM 865 N N . THR A 1 115 ? 10.440 -7.398 0.889 1.00 90.88 115 THR A N 1
ATOM 866 C CA . THR A 1 115 ? 9.346 -7.979 0.114 1.00 90.88 115 THR A CA 1
ATOM 867 C C . THR A 1 115 ? 8.036 -7.508 0.714 1.00 90.88 115 THR A C 1
ATOM 869 O O . THR A 1 115 ? 7.745 -7.801 1.871 1.00 90.88 115 THR A O 1
ATOM 872 N N . VAL A 1 116 ? 7.250 -6.770 -0.061 1.00 89.44 116 VAL A N 1
ATOM 873 C CA . VAL A 1 116 ? 5.925 -6.304 0.336 1.00 89.44 116 VAL A CA 1
ATOM 874 C C . VAL A 1 116 ? 4.883 -7.253 -0.228 1.00 89.44 116 VAL A C 1
ATOM 876 O O . VAL A 1 116 ? 4.850 -7.500 -1.430 1.00 89.44 116 VAL A O 1
ATOM 879 N N . THR A 1 117 ? 4.040 -7.785 0.648 1.00 92.12 117 THR A N 1
ATOM 880 C CA . THR A 1 117 ? 2.951 -8.702 0.319 1.00 92.12 117 THR A CA 1
ATOM 881 C C . THR A 1 117 ? 1.615 -8.030 0.593 1.00 92.12 117 THR A C 1
ATOM 883 O O . THR A 1 117 ? 1.323 -7.663 1.732 1.00 92.12 117 THR A O 1
ATOM 886 N N . LEU A 1 118 ? 0.798 -7.889 -0.444 1.00 90.81 118 LEU A N 1
ATOM 887 C CA . LEU A 1 118 ? -0.582 -7.439 -0.358 1.00 90.81 118 LEU A CA 1
ATOM 888 C C . LEU A 1 118 ? -1.475 -8.558 0.175 1.00 90.81 118 LEU A C 1
ATOM 890 O O . LEU A 1 118 ? -1.486 -9.666 -0.364 1.00 90.81 118 LEU A O 1
ATOM 894 N N . HIS A 1 119 ? -2.305 -8.237 1.164 1.00 89.62 119 HIS A N 1
ATOM 895 C CA . HIS A 1 119 ? -3.383 -9.121 1.596 1.00 89.62 119 HIS A CA 1
ATOM 896 C C . HIS A 1 119 ? -4.659 -8.716 0.870 1.00 89.62 119 HIS A C 1
ATOM 898 O O . HIS A 1 119 ? -5.305 -7.732 1.226 1.00 89.62 119 HIS A O 1
ATOM 904 N N . VAL A 1 120 ? -4.990 -9.458 -0.190 1.00 89.75 120 VAL A N 1
ATOM 905 C CA . VAL A 1 120 ? -6.137 -9.158 -1.058 1.00 89.75 120 VAL A CA 1
ATOM 906 C C . VAL A 1 120 ? -7.426 -9.149 -0.226 1.00 89.75 120 VAL A C 1
ATOM 908 O O . VAL A 1 120 ? -7.781 -10.185 0.346 1.00 89.75 120 VAL A O 1
ATOM 911 N N . PRO A 1 121 ? -8.145 -8.014 -0.140 1.00 84.75 121 PRO A N 1
ATOM 912 C CA . PRO A 1 121 ? -9.378 -7.947 0.631 1.00 84.75 121 PRO A CA 1
ATOM 913 C C . PRO A 1 121 ? -10.460 -8.864 0.050 1.00 84.75 121 PRO A C 1
ATOM 915 O O . PRO A 1 121 ? -10.531 -9.087 -1.160 1.00 84.75 121 PRO A O 1
ATOM 918 N N . ALA A 1 122 ? -11.345 -9.372 0.908 1.00 84.62 122 ALA A N 1
ATOM 919 C CA . ALA A 1 122 ? -12.433 -10.246 0.481 1.00 84.62 122 ALA A CA 1
ATOM 920 C C . ALA A 1 122 ? -13.316 -9.571 -0.587 1.00 84.62 122 ALA A C 1
ATOM 922 O O . ALA A 1 122 ? -13.701 -8.409 -0.454 1.00 84.62 122 ALA A O 1
ATOM 923 N N . GLY A 1 123 ? -13.641 -10.315 -1.646 1.00 86.00 123 GLY A N 1
ATOM 924 C CA . GLY A 1 123 ? -14.428 -9.809 -2.773 1.00 86.00 123 GLY A CA 1
ATOM 925 C C . GLY A 1 123 ? -13.630 -9.009 -3.806 1.00 86.00 123 GLY A C 1
ATOM 926 O O . GLY A 1 123 ? -14.224 -8.556 -4.7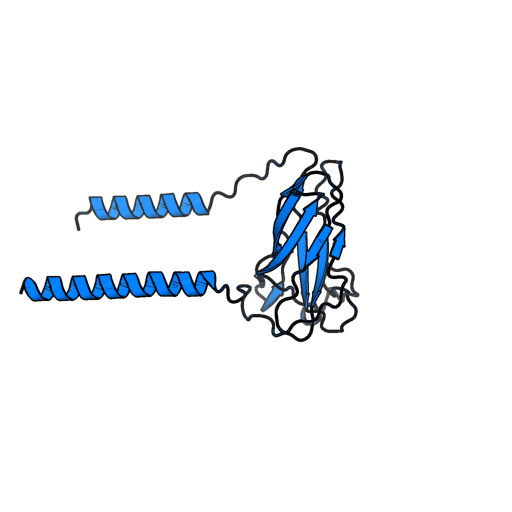80 1.00 86.00 123 GLY A O 1
ATOM 927 N N . TYR A 1 124 ? -12.315 -8.859 -3.627 1.00 89.38 124 TYR A N 1
ATOM 928 C CA . TYR A 1 124 ? -11.425 -8.274 -4.626 1.00 89.38 124 TYR A CA 1
ATOM 929 C C . TYR A 1 124 ? -10.558 -9.329 -5.309 1.00 89.38 124 TYR A C 1
ATOM 931 O O . TYR A 1 124 ? -10.310 -10.410 -4.776 1.00 89.38 124 TYR A O 1
ATOM 939 N N . VAL A 1 125 ? -10.070 -8.980 -6.497 1.00 93.00 125 VAL A N 1
ATOM 940 C CA . VAL A 1 125 ? -9.099 -9.758 -7.271 1.00 93.00 125 VAL A CA 1
ATOM 941 C C . VAL A 1 125 ? -7.885 -8.879 -7.535 1.00 93.00 125 VAL A C 1
ATOM 943 O O . VAL A 1 125 ? -8.046 -7.755 -8.006 1.00 93.00 125 VAL A O 1
ATOM 946 N N . ALA A 1 126 ? -6.685 -9.375 -7.235 1.00 93.38 126 ALA A N 1
ATOM 947 C CA . ALA A 1 126 ? -5.451 -8.668 -7.563 1.00 93.38 126 ALA A CA 1
ATOM 948 C C . ALA A 1 126 ? -5.177 -8.711 -9.071 1.00 93.38 126 ALA A C 1
ATOM 950 O O . ALA A 1 126 ? -5.269 -9.772 -9.688 1.00 93.38 126 ALA A O 1
ATOM 951 N N . THR A 1 127 ? -4.828 -7.565 -9.647 1.00 94.56 127 THR A N 1
ATOM 952 C CA . THR A 1 127 ? -4.463 -7.422 -11.068 1.00 94.56 127 THR A CA 1
ATOM 953 C C . THR A 1 127 ? -2.965 -7.193 -11.269 1.00 94.56 127 THR A C 1
ATOM 955 O O . THR A 1 127 ? -2.434 -7.410 -12.354 1.00 94.56 127 THR A O 1
ATOM 958 N N . THR A 1 128 ? -2.255 -6.844 -10.198 1.00 92.62 128 THR A N 1
ATOM 959 C CA . THR A 1 128 ? -0.789 -6.816 -10.114 1.00 92.62 128 THR A CA 1
ATOM 960 C C . THR A 1 128 ? -0.272 -8.003 -9.294 1.00 92.62 128 THR A C 1
ATOM 962 O O . THR A 1 128 ? -1.031 -8.572 -8.502 1.00 92.62 128 THR A O 1
ATOM 965 N N . PRO A 1 129 ? 1.030 -8.341 -9.364 1.00 94.25 129 PRO A N 1
ATOM 966 C CA . PRO A 1 129 ? 1.634 -9.283 -8.428 1.00 94.25 129 PRO A CA 1
ATOM 967 C C . PRO A 1 129 ? 1.369 -8.881 -6.972 1.00 94.25 129 PRO A C 1
ATOM 969 O O . PRO A 1 129 ? 1.594 -7.732 -6.586 1.00 94.25 129 PRO A O 1
ATOM 972 N N . VAL A 1 130 ? 0.906 -9.838 -6.163 1.00 92.12 130 VAL A N 1
ATOM 973 C CA . VAL A 1 130 ? 0.627 -9.637 -4.728 1.00 92.12 130 VAL A CA 1
ATOM 974 C C . VAL A 1 130 ? 1.896 -9.535 -3.887 1.00 92.12 130 VAL A C 1
ATOM 976 O O . VAL A 1 130 ? 1.828 -9.095 -2.749 1.00 92.12 130 VAL A O 1
ATOM 979 N N . GLN A 1 131 ? 3.049 -9.918 -4.437 1.00 93.75 131 GLN A N 1
ATOM 980 C CA . GLN A 1 131 ? 4.360 -9.751 -3.817 1.00 93.75 131 GLN A CA 1
ATOM 981 C C . GLN A 1 131 ? 5.240 -8.888 -4.712 1.00 93.75 131 GLN A C 1
ATOM 983 O O . GLN A 1 131 ? 5.394 -9.178 -5.898 1.00 93.75 131 GLN A O 1
ATOM 988 N N . GLN A 1 132 ? 5.816 -7.833 -4.143 1.00 89.81 132 GLN A N 1
ATOM 989 C CA . GLN A 1 132 ? 6.682 -6.894 -4.849 1.00 89.81 132 GLN A CA 1
ATOM 990 C C . GLN A 1 132 ? 7.898 -6.555 -3.995 1.00 89.81 132 GLN A C 1
ATOM 992 O O . GLN A 1 132 ? 7.832 -6.553 -2.767 1.00 89.81 132 GLN A O 1
ATOM 997 N N . LYS A 1 133 ? 9.027 -6.274 -4.643 1.00 87.19 133 LYS A N 1
ATOM 998 C CA . LYS A 1 133 ? 10.221 -5.788 -3.953 1.00 87.19 133 LYS A CA 1
ATOM 999 C C . LYS A 1 133 ? 10.109 -4.284 -3.741 1.00 87.19 133 LYS A C 1
ATOM 1001 O O . LYS A 1 133 ? 9.795 -3.559 -4.680 1.00 87.19 133 LYS A O 1
ATOM 1006 N N . ALA A 1 134 ? 10.389 -3.832 -2.524 1.00 79.00 134 ALA A N 1
ATOM 1007 C CA . ALA A 1 134 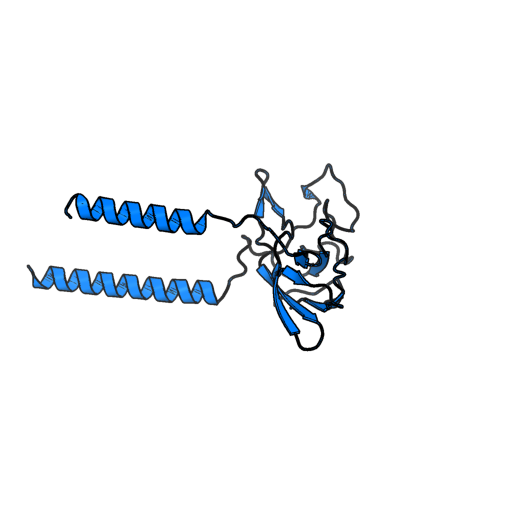? 10.537 -2.415 -2.219 1.00 79.00 134 ALA A CA 1
ATOM 1008 C C . ALA A 1 134 ? 12.030 -2.096 -2.123 1.00 79.00 134 ALA A C 1
ATOM 1010 O O . ALA A 1 134 ? 12.708 -2.567 -1.211 1.00 79.00 134 ALA A O 1
ATOM 1011 N N . LEU A 1 135 ? 12.548 -1.328 -3.081 1.00 70.19 135 LEU A N 1
ATOM 1012 C CA . LEU A 1 135 ? 13.947 -0.913 -3.076 1.00 70.19 135 LEU A CA 1
ATOM 1013 C C . LEU A 1 135 ? 14.096 0.357 -2.241 1.00 70.19 135 LEU A C 1
ATOM 1015 O O . LEU A 1 135 ? 13.637 1.416 -2.657 1.00 70.19 135 LEU A O 1
ATOM 1019 N N . ILE A 1 136 ? 14.759 0.251 -1.094 1.00 67.94 136 ILE A N 1
ATOM 1020 C CA . ILE A 1 136 ? 15.115 1.406 -0.268 1.00 67.94 136 ILE A CA 1
ATOM 1021 C C . ILE A 1 136 ? 16.491 1.883 -0.720 1.00 67.94 136 ILE A C 1
ATOM 1023 O O . ILE A 1 136 ? 17.455 1.142 -0.537 1.00 67.94 136 ILE A O 1
ATOM 1027 N N . PRO A 1 137 ? 16.611 3.063 -1.342 1.00 59.19 137 PRO A N 1
ATOM 1028 C CA . PRO A 1 137 ? 17.915 3.553 -1.752 1.00 59.19 137 PRO A CA 1
ATOM 1029 C C . PRO A 1 137 ? 18.782 3.885 -0.530 1.00 59.19 137 PRO A C 1
ATOM 1031 O O . PRO A 1 137 ? 18.327 4.528 0.413 1.00 59.19 137 PRO A O 1
ATOM 1034 N N .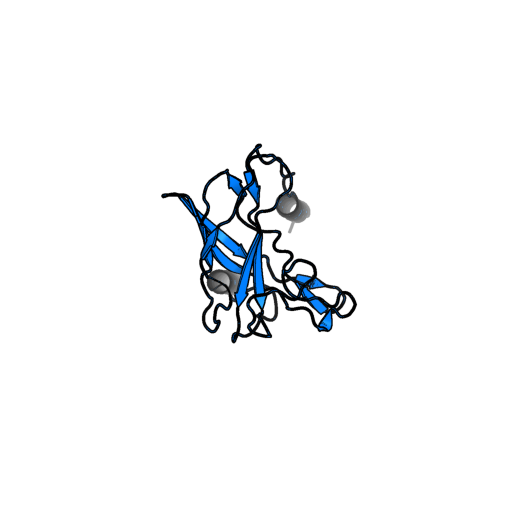 ASP A 1 138 ? 20.052 3.476 -0.581 1.00 52.97 138 ASP A N 1
ATOM 1035 C CA . ASP A 1 138 ? 21.039 3.685 0.492 1.00 52.97 138 ASP A CA 1
ATOM 1036 C C . ASP A 1 138 ? 21.389 5.168 0.724 1.00 52.97 138 ASP A C 1
ATOM 1038 O O . ASP A 1 138 ? 21.851 5.555 1.799 1.00 52.97 138 ASP A O 1
ATOM 1042 N N . ALA A 1 139 ? 21.186 6.021 -0.283 1.00 47.47 139 ALA A N 1
ATOM 1043 C CA . ALA A 1 139 ? 21.489 7.443 -0.210 1.00 47.47 139 ALA A CA 1
ATOM 1044 C C . ALA A 1 139 ? 20.248 8.220 0.237 1.00 47.47 139 ALA A C 1
ATOM 1046 O O . ALA A 1 139 ? 19.211 8.128 -0.416 1.00 47.47 139 ALA A O 1
ATOM 1047 N N . GLY A 1 140 ? 20.382 8.996 1.321 1.00 42.97 140 GLY A N 1
ATOM 1048 C CA . GLY A 1 140 ? 19.350 9.822 1.965 1.00 42.97 140 GLY A CA 1
ATOM 1049 C C . GLY A 1 140 ? 18.754 10.934 1.095 1.00 42.97 140 GLY A C 1
ATOM 1050 O O . GLY A 1 140 ? 18.826 12.111 1.433 1.00 42.97 140 GLY A O 1
ATOM 1051 N N . GLY A 1 141 ? 18.161 10.553 -0.028 1.00 42.50 141 GLY A N 1
ATOM 1052 C CA . GLY A 1 141 ? 17.215 11.339 -0.792 1.00 42.50 141 GLY A CA 1
ATOM 1053 C C . GLY A 1 141 ? 15.800 10.852 -0.506 1.00 42.50 141 GLY A C 1
ATOM 1054 O O . GLY A 1 141 ? 15.579 9.706 -0.126 1.00 42.50 141 GLY A O 1
ATOM 1055 N N . THR A 1 142 ? 14.834 11.734 -0.728 1.00 46.41 142 THR A N 1
ATOM 1056 C CA . THR A 1 142 ? 13.379 11.523 -0.651 1.00 46.41 142 THR A CA 1
ATOM 1057 C C . THR A 1 142 ? 12.856 10.551 -1.719 1.00 46.41 142 THR A C 1
ATOM 1059 O O . THR A 1 142 ? 11.840 10.801 -2.364 1.00 46.41 142 THR A O 1
ATOM 1062 N N . ALA A 1 143 ? 13.583 9.475 -2.001 1.00 47.53 143 ALA A N 1
ATOM 1063 C CA . ALA A 1 143 ? 13.121 8.420 -2.874 1.00 47.53 143 ALA A CA 1
ATOM 1064 C C . ALA A 1 143 ? 12.243 7.506 -2.025 1.00 47.53 143 ALA A C 1
ATOM 1066 O O . ALA A 1 143 ? 12.720 6.668 -1.266 1.00 47.53 143 ALA A O 1
ATOM 1067 N N . PHE A 1 144 ? 10.945 7.755 -2.116 1.00 56.53 144 PHE A N 1
ATOM 1068 C CA . PHE A 1 144 ? 9.913 6.980 -1.460 1.00 56.53 144 PHE A CA 1
ATOM 1069 C C . PHE A 1 144 ? 9.769 5.636 -2.191 1.00 56.53 144 PHE A C 1
ATOM 1071 O O . PHE A 1 144 ? 9.274 5.632 -3.322 1.00 56.53 144 PHE A O 1
ATOM 1078 N N . PRO A 1 145 ? 10.228 4.498 -1.630 1.00 59.53 145 PRO A N 1
ATOM 1079 C CA . PRO A 1 145 ? 9.957 3.191 -2.216 1.00 59.53 145 PRO A CA 1
ATOM 1080 C C . PRO A 1 145 ? 8.446 3.019 -2.348 1.00 59.53 145 PRO A C 1
ATOM 1082 O O . PRO A 1 145 ? 7.737 2.940 -1.347 1.00 59.53 145 PRO A O 1
ATOM 1085 N N . ALA A 1 146 ? 7.957 2.986 -3.585 1.00 71.69 146 ALA A N 1
ATOM 1086 C CA . ALA A 1 146 ? 6.545 2.833 -3.892 1.00 71.69 146 ALA A CA 1
ATOM 1087 C C . ALA A 1 146 ? 6.282 1.428 -4.438 1.00 71.69 146 ALA A C 1
ATOM 1089 O O . ALA A 1 146 ? 6.909 1.005 -5.410 1.00 71.69 146 ALA A O 1
ATOM 1090 N N . VAL A 1 147 ? 5.334 0.718 -3.830 1.00 81.12 147 VAL A N 1
ATOM 1091 C CA . VAL A 1 147 ? 4.740 -0.493 -4.410 1.00 81.12 147 VAL A CA 1
ATOM 1092 C C . VAL A 1 147 ? 3.315 -0.173 -4.842 1.00 81.12 147 VAL A C 1
ATOM 1094 O O . VAL A 1 147 ? 2.582 0.499 -4.114 1.00 81.12 147 VAL A O 1
ATOM 1097 N N . LEU A 1 148 ? 2.934 -0.630 -6.036 1.00 84.94 148 LEU A N 1
ATOM 1098 C CA . LEU A 1 148 ? 1.614 -0.376 -6.609 1.00 84.94 148 LEU A CA 1
ATOM 1099 C C . LEU A 1 148 ? 0.845 -1.682 -6.728 1.00 84.94 148 LEU A C 1
ATOM 1101 O O . LEU A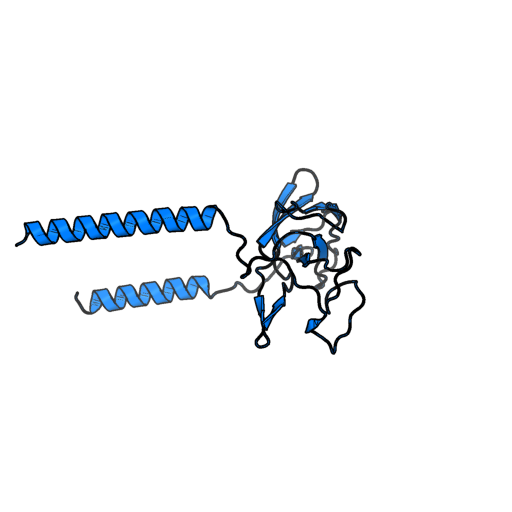 1 148 ? 1.253 -2.589 -7.452 1.00 84.94 148 LEU A O 1
ATOM 1105 N N . PHE A 1 149 ? -0.295 -1.755 -6.056 1.00 89.00 149 PHE A N 1
ATOM 1106 C CA . PHE A 1 149 ? -1.171 -2.911 -6.077 1.00 89.00 149 PHE A CA 1
ATOM 1107 C C . PHE A 1 149 ? -2.513 -2.584 -6.730 1.00 89.00 149 PHE A C 1
ATOM 1109 O O . PHE A 1 149 ? -3.281 -1.767 -6.225 1.00 89.00 149 PHE A O 1
ATOM 1116 N N . GLY A 1 150 ? -2.818 -3.254 -7.835 1.00 90.31 150 GLY A N 1
ATOM 1117 C CA . GLY A 1 150 ? -4.111 -3.155 -8.504 1.00 90.31 150 GLY A CA 1
ATOM 1118 C C . GLY A 1 150 ? -5.104 -4.167 -7.940 1.00 90.31 150 GLY A C 1
ATOM 1119 O O . GLY A 1 150 ? -4.774 -5.345 -7.761 1.00 90.31 150 GLY A O 1
ATOM 1120 N N . LEU A 1 151 ? -6.323 -3.711 -7.650 1.00 90.88 151 LEU A N 1
ATOM 1121 C CA . LEU A 1 151 ? -7.449 -4.542 -7.221 1.00 90.88 151 LEU A CA 1
ATOM 1122 C C . LEU A 1 151 ? -8.681 -4.288 -8.099 1.00 90.88 151 LEU A C 1
ATOM 1124 O O . LEU A 1 151 ? -8.966 -3.147 -8.453 1.00 90.88 151 LEU A O 1
ATOM 1128 N N . ARG A 1 152 ? -9.468 -5.337 -8.369 1.00 90.25 152 ARG A N 1
ATOM 1129 C CA . ARG A 1 152 ? -10.714 -5.295 -9.158 1.00 90.25 152 ARG A CA 1
ATOM 1130 C C . ARG A 1 152 ? -11.874 -6.033 -8.472 1.00 90.25 152 ARG A C 1
ATOM 1132 O O . ARG A 1 152 ? -11.660 -6.795 -7.534 1.00 90.25 152 ARG A O 1
ATOM 1139 N N . ALA A 1 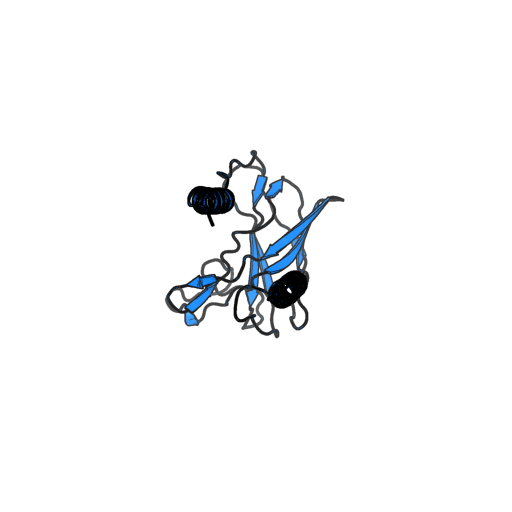153 ? -13.096 -5.832 -8.981 1.00 81.31 153 ALA A N 1
ATOM 1140 C CA . ALA A 1 153 ? -14.331 -6.596 -8.725 1.00 81.31 153 ALA A CA 1
ATOM 1141 C C . ALA A 1 153 ? -15.012 -6.392 -7.358 1.00 81.31 153 ALA A C 1
ATOM 1143 O O . ALA A 1 153 ? -16.173 -6.775 -7.203 1.00 81.31 153 ALA A O 1
ATOM 1144 N N . GLY A 1 154 ? -14.355 -5.726 -6.407 1.00 75.38 154 GLY A N 1
ATOM 1145 C CA . GLY A 1 154 ? -14.968 -5.325 -5.143 1.00 75.38 154 GLY A CA 1
ATOM 1146 C C . GLY A 1 154 ? -15.609 -3.934 -5.186 1.00 75.38 154 GLY A C 1
ATOM 1147 O O . GLY A 1 154 ? -15.485 -3.171 -6.147 1.00 75.38 154 GLY A O 1
ATOM 1148 N N . ARG A 1 155 ? -16.332 -3.590 -4.116 1.00 70.81 155 ARG A N 1
ATOM 1149 C CA . ARG A 1 155 ? -17.003 -2.292 -3.981 1.00 70.81 155 ARG A CA 1
ATOM 1150 C C . ARG A 1 155 ? -16.163 -1.349 -3.134 1.00 70.81 155 ARG A C 1
ATOM 1152 O O . ARG A 1 155 ? -16.027 -1.571 -1.932 1.00 70.81 155 ARG A O 1
ATOM 1159 N N . LEU A 1 156 ? -15.684 -0.268 -3.749 1.00 64.06 156 LEU A N 1
ATOM 1160 C CA . LEU A 1 156 ? -14.995 0.817 -3.049 1.00 64.06 156 LEU A CA 1
ATOM 1161 C C . LEU A 1 156 ? -15.799 1.257 -1.811 1.00 64.06 156 LEU A C 1
ATOM 1163 O O . LEU A 1 156 ? -16.959 1.663 -1.965 1.00 64.06 156 LEU A O 1
ATOM 1167 N N . PRO A 1 157 ? -15.221 1.203 -0.596 1.00 57.00 157 PRO A N 1
ATOM 1168 C CA . PRO A 1 157 ? -15.888 1.736 0.582 1.00 57.00 157 PRO A CA 1
ATOM 1169 C C . PRO A 1 157 ? -16.127 3.241 0.389 1.00 57.00 157 PRO A C 1
ATOM 1171 O O . PRO A 1 157 ? -15.289 3.953 -0.171 1.00 57.00 157 PRO A O 1
ATOM 1174 N N . LYS A 1 158 ? -17.316 3.723 0.785 1.00 53.09 158 LYS A N 1
ATOM 1175 C CA . LYS A 1 158 ? -17.772 5.106 0.524 1.00 53.09 158 LYS A CA 1
ATOM 1176 C C . LYS A 1 158 ? -16.862 6.167 1.152 1.00 53.09 158 LYS A C 1
ATOM 1178 O O . LYS A 1 158 ? -16.817 7.287 0.661 1.00 53.09 158 LYS A O 1
ATOM 1183 N N . THR A 1 159 ? -16.136 5.803 2.199 1.00 50.38 159 THR A N 1
ATOM 1184 C CA . THR A 1 159 ? -15.107 6.600 2.866 1.00 50.38 159 THR A CA 1
ATOM 1185 C C . THR A 1 159 ? -13.920 5.682 3.154 1.00 50.38 159 THR A C 1
ATOM 1187 O O . THR A 1 159 ? -14.100 4.472 3.266 1.00 50.38 159 THR A O 1
ATOM 1190 N N . GLY A 1 160 ? -12.703 6.227 3.249 1.00 42.75 160 GLY A N 1
ATOM 1191 C CA . GLY A 1 160 ? -11.452 5.474 3.441 1.00 42.75 160 GLY A CA 1
ATOM 1192 C C . GLY A 1 160 ? -11.349 4.598 4.692 1.00 42.75 160 GLY A C 1
ATOM 1193 O O . GLY A 1 160 ? -10.302 4.003 4.924 1.00 42.75 160 GLY A O 1
ATOM 1194 N N . ALA A 1 161 ? -12.418 4.492 5.479 1.00 41.59 161 ALA A N 1
ATOM 1195 C CA . ALA A 1 161 ? -12.576 3.438 6.456 1.00 41.59 161 ALA A CA 1
ATOM 1196 C C . ALA A 1 161 ? -13.116 2.192 5.741 1.00 41.59 161 ALA A C 1
ATOM 1198 O O . ALA A 1 161 ? -14.319 2.051 5.512 1.00 41.59 161 ALA A O 1
ATOM 1199 N N . VAL A 1 162 ? -12.227 1.250 5.421 1.00 45.91 162 VAL A N 1
ATOM 1200 C CA . VAL A 1 162 ? -12.634 -0.162 5.428 1.00 45.91 162 VAL A CA 1
ATOM 1201 C C . VAL A 1 162 ? -13.335 -0.389 6.768 1.00 45.91 162 VAL A C 1
ATOM 1203 O O . VAL A 1 162 ? -12.837 0.104 7.782 1.00 45.91 162 VAL A O 1
ATOM 1206 N N . GLU A 1 163 ? -14.493 -1.057 6.795 1.00 47.09 163 GLU A N 1
ATOM 1207 C CA . GLU A 1 163 ? -15.128 -1.447 8.058 1.00 47.09 163 GLU A CA 1
ATOM 1208 C C . GLU A 1 163 ? -14.101 -2.223 8.884 1.00 47.09 163 GLU A C 1
ATOM 1210 O O . GLU A 1 163 ? -13.834 -3.393 8.625 1.00 47.09 163 GLU A O 1
ATOM 1215 N N . GLN A 1 164 ? -13.456 -1.549 9.837 1.00 48.66 164 GLN A N 1
ATOM 1216 C CA . GLN A 1 164 ? -12.503 -2.190 10.718 1.00 48.66 164 GLN A CA 1
ATOM 1217 C C . GLN A 1 164 ? -13.323 -2.846 11.823 1.00 48.66 164 GLN A C 1
ATOM 1219 O O . GLN A 1 164 ? -13.945 -2.124 12.613 1.00 48.66 164 GLN A O 1
ATOM 1224 N N . PRO A 1 165 ? -13.320 -4.187 11.932 1.00 50.69 165 PRO A N 1
ATOM 1225 C CA . PRO A 1 165 ? -14.087 -4.887 12.961 1.00 50.69 165 PRO A CA 1
ATOM 1226 C C . PRO A 1 165 ? -13.740 -4.384 14.369 1.00 50.69 165 PRO A C 1
ATOM 1228 O O . PRO A 1 165 ? -14.593 -4.348 15.251 1.00 50.69 165 PRO A O 1
ATOM 1231 N N . PHE A 1 166 ? -12.500 -3.917 14.554 1.00 46.78 166 PHE A N 1
ATOM 1232 C CA . PHE A 1 166 ? -12.032 -3.271 15.774 1.00 46.78 166 PHE A CA 1
ATOM 1233 C C . PHE A 1 166 ? -12.780 -1.971 16.106 1.00 46.78 166 PHE A C 1
ATOM 1235 O O . PHE A 1 166 ? -13.230 -1.817 17.237 1.00 46.78 166 PHE A O 1
ATOM 1242 N N . LEU A 1 167 ? -12.955 -1.051 15.150 1.00 48.94 167 LEU A N 1
ATOM 1243 C CA . LEU A 1 167 ? -13.664 0.214 15.388 1.00 48.94 167 LEU A CA 1
ATOM 1244 C C . LEU A 1 167 ? -15.156 -0.017 15.656 1.00 48.94 167 LEU A C 1
ATOM 1246 O O . LEU A 1 167 ? -15.736 0.649 16.514 1.00 48.94 167 LEU A O 1
ATOM 1250 N N . ALA A 1 168 ? -15.760 -1.003 14.986 1.00 55.44 168 ALA A N 1
ATOM 1251 C CA . ALA A 1 168 ? -17.126 -1.434 15.275 1.00 55.44 168 ALA A CA 1
ATOM 1252 C C . ALA A 1 168 ? -17.246 -2.026 16.692 1.00 55.44 168 ALA A C 1
ATOM 1254 O O . ALA A 1 168 ? -18.155 -1.664 17.441 1.00 55.44 168 ALA A O 1
ATOM 1255 N N . GLY A 1 169 ? -16.295 -2.879 17.091 1.00 54.75 169 GLY A N 1
ATOM 1256 C CA . GLY A 1 169 ? -16.216 -3.434 18.443 1.00 54.75 169 GLY A CA 1
ATOM 1257 C C . GLY A 1 169 ? -16.011 -2.361 19.516 1.00 54.75 169 GLY A C 1
ATOM 1258 O O . GLY A 1 169 ? -16.728 -2.343 20.514 1.00 54.75 169 GLY A O 1
ATOM 1259 N N . ALA A 1 170 ? -15.093 -1.419 19.289 1.00 55.03 170 ALA A N 1
ATOM 1260 C CA . ALA A 1 170 ? -14.825 -0.307 20.196 1.00 55.03 170 ALA A CA 1
ATOM 1261 C C . ALA A 1 170 ? -16.047 0.613 20.358 1.00 55.03 170 ALA A C 1
ATOM 1263 O O . ALA A 1 170 ? -16.386 0.990 21.479 1.00 55.03 170 ALA A O 1
ATOM 1264 N N . GLY A 1 171 ? -16.752 0.921 19.262 1.00 60.03 171 GLY A N 1
ATOM 1265 C CA . GLY A 1 171 ? -17.995 1.696 19.295 1.00 60.03 171 GLY A CA 1
ATOM 1266 C C . GLY A 1 171 ? -19.117 1.000 20.073 1.00 60.03 171 GLY A C 1
ATOM 1267 O O . GLY A 1 171 ? -19.836 1.652 20.830 1.00 60.03 171 GLY A O 1
ATOM 1268 N N . LEU A 1 172 ? -19.233 -0.325 19.948 1.00 69.94 172 LEU A N 1
ATOM 1269 C CA . LEU A 1 172 ? -20.188 -1.137 20.710 1.00 69.94 172 LEU A CA 1
ATOM 1270 C C . LEU A 1 172 ? -19.911 -1.100 22.217 1.00 69.94 172 LEU A C 1
ATOM 1272 O O . LEU A 1 172 ? -20.839 -0.903 23.002 1.00 69.94 172 LEU A O 1
ATOM 1276 N N . VAL A 1 173 ? -18.646 -1.248 22.620 1.00 70.50 173 VAL A N 1
ATOM 1277 C CA . VAL A 1 173 ? -18.244 -1.206 24.036 1.00 70.50 173 VAL A CA 1
ATOM 1278 C C . VAL A 1 173 ? -18.497 0.182 24.628 1.00 70.50 173 VAL A C 1
ATOM 1280 O O . VAL A 1 173 ? -19.175 0.290 25.648 1.00 70.50 173 VAL A O 1
ATOM 1283 N N . PHE A 1 174 ? -18.059 1.248 23.951 1.00 65.94 174 PHE A N 1
ATOM 1284 C CA . PHE A 1 174 ? -18.310 2.624 24.398 1.00 65.94 174 PHE A CA 1
ATOM 1285 C C . PHE A 1 174 ? -19.808 2.947 24.496 1.00 65.94 174 PHE A C 1
ATOM 1287 O O . PHE A 1 174 ? -20.257 3.578 25.457 1.00 65.94 174 PHE A O 1
ATOM 1294 N N . GLY A 1 175 ? -20.601 2.500 23.517 1.00 73.94 175 GLY A N 1
ATOM 1295 C CA . GLY A 1 175 ? -22.053 2.664 23.531 1.00 73.94 175 GLY A CA 1
ATOM 1296 C C . GLY A 1 175 ? -22.709 1.946 24.713 1.00 73.94 175 GLY A C 1
ATOM 1297 O O . GLY A 1 175 ? -23.576 2.516 25.378 1.00 73.94 175 GLY A O 1
ATOM 1298 N N . LEU A 1 176 ? -22.261 0.726 25.023 1.00 78.81 176 LEU A N 1
ATOM 1299 C CA . LEU A 1 176 ? -22.758 -0.052 26.156 1.00 78.81 176 LEU A CA 1
ATOM 1300 C C . LEU A 1 176 ? -22.432 0.626 27.497 1.00 78.81 176 LEU A C 1
ATOM 1302 O O . LEU A 1 176 ? -23.310 0.750 28.354 1.00 78.81 176 LEU A O 1
ATOM 1306 N N . GLU A 1 177 ? -21.208 1.128 27.665 1.00 73.56 177 GLU A N 1
ATOM 1307 C CA . GLU A 1 177 ? -20.785 1.846 28.874 1.00 73.56 177 GLU A CA 1
ATOM 1308 C C . GLU A 1 177 ? -21.599 3.126 29.106 1.00 73.56 177 GLU A C 1
ATOM 1310 O O . GLU A 1 177 ? -22.043 3.389 30.228 1.00 73.56 177 GLU A O 1
ATOM 1315 N N . MET A 1 178 ? -21.874 3.893 28.045 1.00 75.69 178 MET A N 1
ATOM 1316 C CA . MET A 1 178 ? -22.722 5.088 28.119 1.00 75.69 178 MET A CA 1
ATOM 1317 C C . MET A 1 178 ? -24.153 4.758 28.564 1.00 75.69 178 MET A C 1
ATOM 1319 O O . MET A 1 178 ? -24.724 5.477 29.389 1.00 75.69 178 MET A O 1
ATOM 1323 N N . VAL A 1 179 ? -24.735 3.662 28.064 1.00 80.56 179 VAL A N 1
ATOM 1324 C CA . VAL A 1 179 ? -26.084 3.217 28.454 1.00 80.56 179 VAL A CA 1
ATOM 1325 C C . VAL A 1 179 ? -26.116 2.788 29.921 1.00 80.56 179 VAL A C 1
ATOM 1327 O O . VAL A 1 179 ? -27.020 3.195 30.656 1.00 80.56 179 VAL A O 1
ATOM 1330 N N . ILE A 1 180 ? -25.115 2.028 30.378 1.00 82.19 180 ILE A N 1
ATOM 1331 C CA . ILE A 1 180 ? -24.997 1.600 31.780 1.00 82.19 180 ILE A CA 1
ATOM 1332 C C . ILE A 1 180 ? -24.856 2.818 32.702 1.00 82.19 180 ILE A C 1
ATOM 1334 O O . ILE A 1 180 ? -25.580 2.930 33.697 1.00 82.19 180 ILE A O 1
ATOM 1338 N N . ALA A 1 181 ? -23.984 3.768 32.355 1.00 74.69 181 ALA A N 1
ATOM 1339 C CA . ALA A 1 181 ? -23.798 5.000 33.117 1.00 74.69 181 ALA A CA 1
ATOM 1340 C C . ALA A 1 181 ? -25.083 5.849 33.166 1.00 74.69 181 ALA A C 1
ATOM 1342 O O . ALA A 1 181 ? -25.452 6.366 34.225 1.00 74.69 181 ALA A O 1
ATOM 1343 N N . GLY A 1 182 ? -25.807 5.947 32.047 1.00 79.44 182 GLY A N 1
ATOM 1344 C CA . GLY A 1 182 ? -27.096 6.634 31.962 1.00 79.44 182 GLY A CA 1
ATOM 1345 C C . GLY A 1 182 ? -28.171 5.990 32.841 1.00 79.44 182 GLY A C 1
ATOM 1346 O O . GLY A 1 182 ? -28.847 6.687 33.602 1.00 79.44 182 GLY A O 1
ATOM 1347 N N . ALA A 1 183 ? -28.293 4.660 32.798 1.00 80.12 183 ALA A N 1
ATOM 1348 C CA . ALA A 1 183 ? -29.238 3.901 33.615 1.00 80.12 183 ALA A CA 1
ATOM 1349 C C . ALA A 1 183 ? -28.926 4.019 35.116 1.00 80.12 183 ALA A C 1
ATOM 1351 O O . ALA A 1 183 ? -29.826 4.285 35.919 1.00 80.12 183 ALA A O 1
ATOM 1352 N N . ALA A 1 184 ? -27.650 3.906 35.496 1.00 79.31 184 ALA A N 1
ATOM 1353 C CA . ALA A 1 184 ? -27.198 4.098 36.871 1.00 79.31 184 ALA A CA 1
ATOM 1354 C C . ALA A 1 184 ? -27.485 5.525 37.372 1.00 79.31 184 ALA A C 1
ATOM 1356 O O . ALA A 1 184 ? -27.989 5.706 38.484 1.00 79.31 184 ALA A O 1
ATOM 1357 N N . GLY A 1 185 ? -27.246 6.539 36.533 1.00 76.94 185 GLY A N 1
ATOM 1358 C CA . GLY A 1 185 ? -27.568 7.934 36.833 1.00 76.94 185 GLY A CA 1
ATOM 1359 C C . GLY A 1 185 ? -29.069 8.179 37.023 1.00 76.94 185 GLY A C 1
ATOM 1360 O O . GLY A 1 185 ? -29.473 8.855 37.972 1.00 76.94 185 GLY A O 1
ATOM 1361 N N . LEU A 1 186 ? -29.912 7.589 36.172 1.00 80.06 186 LEU A N 1
ATOM 1362 C CA . LEU A 1 186 ? -31.377 7.660 36.269 1.00 80.06 186 LEU A CA 1
ATOM 1363 C C . LEU A 1 186 ? -31.913 6.990 37.542 1.00 80.06 186 LEU A C 1
ATOM 1365 O O . LEU A 1 186 ? -32.755 7.568 38.235 1.00 80.06 186 LEU A O 1
ATOM 1369 N N . LEU A 1 187 ? -31.398 5.807 37.883 1.00 78.00 187 LEU A N 1
ATOM 1370 C CA . LEU A 1 187 ? -31.756 5.078 39.103 1.00 78.00 187 LEU A CA 1
ATOM 1371 C C . LEU A 1 187 ? -31.329 5.833 40.366 1.00 78.00 187 LEU A C 1
ATOM 1373 O O . LEU A 1 187 ? -32.122 5.973 41.299 1.00 78.00 187 LEU A O 1
ATOM 1377 N N . ALA A 1 188 ? -30.114 6.386 40.386 1.00 70.94 188 ALA A N 1
ATOM 1378 C CA . ALA A 1 188 ? -29.635 7.204 41.497 1.00 70.94 188 ALA A CA 1
ATOM 1379 C C . ALA A 1 188 ? -30.478 8.478 41.684 1.00 70.94 188 ALA A C 1
ATOM 1381 O O . ALA A 1 188 ? -30.737 8.892 42.814 1.00 70.94 188 ALA A O 1
ATOM 1382 N N . ARG A 1 189 ? -30.953 9.084 40.587 1.00 68.75 189 ARG A N 1
ATOM 1383 C CA . ARG A 1 189 ? -31.818 10.273 40.621 1.00 68.75 189 ARG A CA 1
ATOM 1384 C C . ARG A 1 189 ? -33.234 9.956 41.105 1.00 68.75 189 ARG A C 1
ATOM 1386 O O . ARG A 1 189 ? -33.821 10.786 41.791 1.00 68.75 189 ARG A O 1
ATOM 1393 N N . ARG A 1 190 ? -33.756 8.764 40.792 1.00 69.75 190 ARG A N 1
ATOM 1394 C CA . ARG A 1 190 ? -35.038 8.263 41.316 1.00 69.75 190 ARG A CA 1
ATOM 1395 C C . ARG A 1 190 ? -34.991 7.915 42.802 1.00 69.75 190 ARG A C 1
ATOM 1397 O O . ARG A 1 190 ? -35.991 8.113 43.460 1.00 69.75 190 ARG A O 1
ATOM 1404 N N . ARG A 1 191 ? -33.860 7.435 43.332 1.00 66.06 191 ARG A N 1
ATOM 1405 C CA . ARG A 1 191 ? -33.706 7.117 44.770 1.00 66.06 191 ARG A CA 1
ATOM 1406 C C . ARG A 1 191 ? -33.505 8.339 45.676 1.00 66.06 191 ARG A C 1
ATOM 1408 O O . ARG A 1 191 ? -33.565 8.201 46.889 1.00 66.06 191 ARG A O 1
ATOM 1415 N N . ARG A 1 192 ? -33.186 9.506 45.103 1.00 61.12 192 ARG A N 1
ATOM 1416 C CA . ARG A 1 192 ? -33.005 10.779 45.834 1.00 61.12 192 ARG A CA 1
ATOM 1417 C C . ARG A 1 192 ? -34.245 11.682 45.807 1.00 61.12 192 ARG A C 1
ATOM 1419 O O . ARG A 1 192 ? -34.195 12.764 46.385 1.00 61.12 192 ARG A O 1
ATOM 1426 N N . ARG A 1 193 ? -35.291 11.283 45.085 1.00 48.34 193 ARG A N 1
ATOM 1427 C CA . ARG A 1 193 ? -36.636 11.863 45.161 1.00 48.34 193 ARG A CA 1
ATOM 1428 C C . ARG A 1 193 ? -37.507 10.926 45.978 1.00 48.34 193 ARG A C 1
ATOM 1430 O O . ARG A 1 193 ? -38.417 11.458 46.636 1.00 48.34 193 ARG A O 1
#

Secondary structure (DSSP, 8-state):
--HHHHHHHHHHHHHHHHHHH-PPP--PPTTEEE-EEEEEE-SSSSS---STTSSS---TT-GGGSPPBPPS-EEEEEETTEEEEEEPPPPEE-TTS-EE-------EEESSEEEEEE-PPTT-EESS-SEEEEE--SS-S----EEEEEEESS---SSS----HHHHHHHHHHHHHHHHHHHHHHHHHHHT-

Sequence (193 aa):
MSRQRCLMALLLAVLTLGMVAARPAQDWPPGTAILHGFVFHDLNGDGKWNHPNGNGPIAPTKPETWEPGFGGVYFTASCGDFSVVGYSEPRSVDEYGHTFATGDFGPVLSACDWTVTLHVPAGYVATTPVQQKALIPDAGGTAFPAVLFGLRAGRLPKTGAVEQPFLAGAGLVFGLEMVIAGAAGLLARRRRR

pLDDT: mean 72.16, std 14.9, range [34.34, 94.56]

Radius of gyration: 22.45 Å; chains: 1; bounding box: 58×40×65 Å